Protein AF-0000000082819747 (afdb_homodimer)

pLDDT: mean 81.8, std 16.97, range [38.97, 98.38]

Sequence (298 aa):
MESSAFALILTLALAAPVSPAERKCLLSGSWQSDTGCRMVVSTLSEDGRFSGSYLPGSATGDSEILTLPLEGSQQDAGLVPQPIFSFTVHWRLQDSETAQTTVFLGQCYVGSNGEEILHALWLRREATSSPVEDWKATWVGTSIFTRIKMESSAFALILTLALAAPVSPAERKCLLSGSWQSDTGCRMVVSTLSEDGRFSGSYLPGSATGDSEILTLPLEGSQQDAGLVPQPIFSFTVHWRLQDSETAQTTVFLGQCYVGSNGEEILHALWLRREATSSPVEDWKATWVGTSIFTRIK

Secondary structure (DSSP, 8-state):
----------------------------EEEEETTS-EEEE-PPPTTSEEEEEEE-TTTTSSS----EEEEEEE--TTT-SS-EEEEEEEE--TT-SS-EEEEEEEEEEE-TTS-EEEEEEEEEEE--SSGGGGGGSEEEEEEEEEE--/----------------------------EEEEETTS-EEEE-PPPTTSEEEEEEE-TTTTSSS----EEEEEEE--TTT-SS-EEEEEEEE--TT-SS-EEEEEEEEEEE-TTS-EEEEEEEEEEE--SSGGGGGGSEEEEEEEEEE--

Nearest PDB structures (foldseek):
  1ldq-assembly1_B-2  TM=9.366E-01  e=5.737E-11  Gallus gallus
  2cam-assembly1_B-2  TM=9.047E-01  e=4.912E-11  Gallus gallus
  4bcs-assembly1_A  TM=9.063E-01  e=6.363E-11  Gallus gallus
  1lel-assembly1_B-2  TM=9.414E-01  e=1.124E-10  Gallus gallus
  2avi-assembly1_A  TM=9.059E-01  e=1.184E-10  Gallus gallus

Structure (mmCIF, N/CA/C/O backbone):
data_AF-0000000082819747-model_v1
#
loop_
_entity.id
_entity.type
_entity.pdbx_description
1 polymer Avidin
#
loop_
_atom_site.group_PDB
_atom_site.id
_atom_site.type_symbol
_atom_site.label_atom_id
_atom_site.label_alt_id
_atom_site.label_comp_id
_atom_site.label_asym_id
_atom_site.label_entity_id
_atom_site.label_seq_id
_atom_site.pdbx_PDB_ins_code
_atom_site.Cartn_x
_atom_site.Cartn_y
_atom_site.Cartn_z
_atom_site.occupancy
_atom_site.B_iso_or_equiv
_atom_site.auth_seq_id
_atom_site.auth_comp_id
_atom_site.auth_asym_id
_atom_site.auth_atom_id
_atom_site.pdbx_PDB_model_num
ATOM 1 N N . MET A 1 1 ? -22.141 80.812 22.109 1 39.75 1 MET A N 1
ATOM 2 C CA . MET A 1 1 ? -21.062 80 21.5 1 39.75 1 MET A CA 1
ATOM 3 C C . MET A 1 1 ? -21.062 78.562 22 1 39.75 1 MET A C 1
ATOM 5 O O . MET A 1 1 ? -20.609 78.312 23.125 1 39.75 1 MET A O 1
ATOM 9 N N . GLU A 1 2 ? -22.188 77.75 21.703 1 47.59 2 GLU A N 1
ATOM 10 C CA . GLU A 1 2 ? -22.375 76.312 21.969 1 47.59 2 GLU A CA 1
ATOM 11 C C . GLU A 1 2 ? -21.266 75.5 21.344 1 47.59 2 GLU A C 1
ATOM 13 O O . GLU A 1 2 ? -20.938 75.688 20.172 1 47.59 2 GLU A O 1
ATOM 18 N N . SER A 1 3 ? -20.266 75 22.078 1 52.88 3 SER A N 1
ATOM 19 C CA . SER A 1 3 ? -19.156 74.062 21.844 1 52.88 3 SER A CA 1
ATOM 20 C C . SER A 1 3 ? -19.641 72.75 21.391 1 52.88 3 SER A C 1
ATOM 22 O O . SER A 1 3 ? -20.219 71.938 22.188 1 52.88 3 SER A O 1
ATOM 24 N N . SER A 1 4 ? -20.172 72.562 20.203 1 55.16 4 SER A N 1
ATOM 25 C CA . SER A 1 4 ? -20.5 71.188 19.688 1 55.16 4 SER A CA 1
ATOM 26 C C . SER A 1 4 ? -19.297 70.25 19.734 1 55.16 4 SER A C 1
ATOM 28 O O . SER A 1 4 ? -18.312 70.5 19.031 1 55.16 4 SER A O 1
ATOM 30 N N . ALA A 1 5 ? -19.125 69.625 20.828 1 53.84 5 ALA A N 1
ATOM 31 C CA . ALA A 1 5 ? -18.125 68.562 20.938 1 53.84 5 ALA A CA 1
ATOM 32 C C . ALA A 1 5 ? -18.359 67.5 19.891 1 53.84 5 ALA A C 1
ATOM 34 O O . ALA A 1 5 ? -19.422 66.875 19.828 1 53.84 5 ALA A O 1
ATOM 35 N N . PHE A 1 6 ? -17.688 67.5 18.75 1 56.97 6 PHE A N 1
ATOM 36 C CA . PHE A 1 6 ? -17.594 66.438 17.766 1 56.97 6 PHE A CA 1
ATOM 37 C C . PHE A 1 6 ? -16.969 65.188 18.359 1 56.97 6 PHE A C 1
ATOM 39 O O . PHE A 1 6 ? -15.805 65.188 18.75 1 56.97 6 PHE A O 1
ATOM 46 N N . ALA A 1 7 ? -17.797 64.312 18.969 1 55.81 7 ALA A N 1
ATOM 47 C CA . ALA A 1 7 ? -17.312 63.031 19.438 1 55.81 7 ALA A CA 1
ATOM 48 C C . ALA A 1 7 ? -16.75 62.188 18.281 1 55.81 7 ALA A C 1
ATOM 50 O O . ALA A 1 7 ? -17.469 61.875 17.328 1 55.81 7 ALA A O 1
ATOM 51 N N . LEU A 1 8 ? -15.453 62.219 18.062 1 56.47 8 LEU A N 1
ATOM 52 C CA . LEU A 1 8 ? -14.75 61.312 17.156 1 56.47 8 LEU A CA 1
ATOM 53 C C . LEU A 1 8 ? -14.969 59.844 17.547 1 56.47 8 LEU A C 1
ATOM 55 O O . LEU A 1 8 ? -14.539 59.438 18.625 1 56.47 8 LEU A O 1
ATOM 59 N N . ILE A 1 9 ? -16.016 59.25 17.141 1 57.12 9 ILE A N 1
ATOM 60 C CA . ILE A 1 9 ? -16.203 57.812 17.328 1 57.12 9 ILE A CA 1
ATOM 61 C C . ILE A 1 9 ? -15.086 57.031 16.625 1 57.12 9 ILE A C 1
ATOM 63 O O . ILE A 1 9 ? -14.977 57.094 15.391 1 57.12 9 ILE A O 1
ATOM 67 N N . LEU A 1 10 ? -13.961 56.719 17.312 1 55.12 10 LEU A N 1
ATOM 68 C CA . LEU A 1 10 ? -12.938 55.812 16.797 1 55.12 10 LEU A CA 1
ATOM 69 C C . LEU A 1 10 ? -13.508 54.406 16.594 1 55.12 10 LEU A C 1
ATOM 71 O O . LEU A 1 10 ? -13.859 53.719 17.562 1 55.12 10 LEU A O 1
ATOM 75 N N . THR A 1 11 ? -14.133 54.125 15.484 1 58.16 11 THR A N 1
ATOM 76 C CA . THR A 1 11 ? -14.5 52.75 15.141 1 58.16 11 THR A CA 1
ATOM 77 C C . THR A 1 11 ? -13.266 51.844 15.117 1 58.16 11 THR A C 1
A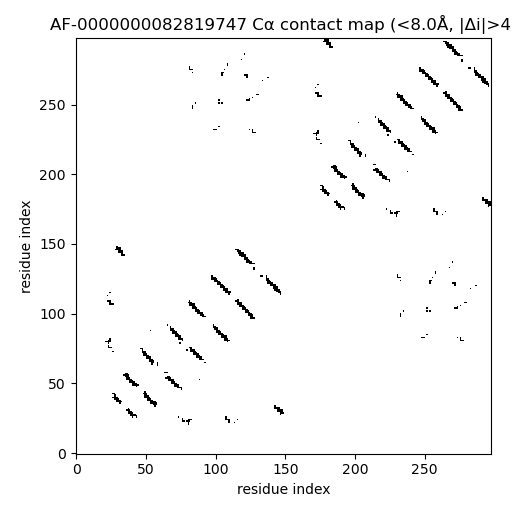TOM 79 O O . THR A 1 11 ? -12.367 52.031 14.297 1 58.16 11 THR A O 1
ATOM 82 N N . LEU A 1 12 ? -12.789 51.312 16.281 1 55.59 12 LEU A N 1
ATOM 83 C CA . LEU A 1 12 ? -11.781 50.281 16.281 1 55.59 12 LEU A CA 1
ATOM 84 C C . LEU A 1 12 ? -12.172 49.125 15.352 1 55.59 12 LEU A C 1
ATOM 86 O O . LEU A 1 12 ? -13.203 48.5 15.547 1 55.59 12 LEU A O 1
ATOM 90 N N . ALA A 1 13 ? -11.695 49.156 14.102 1 57.69 13 ALA A N 1
ATOM 91 C CA . ALA A 1 13 ? -11.789 47.969 13.25 1 57.69 13 ALA A CA 1
ATOM 92 C C . ALA A 1 13 ? -11.234 46.75 13.953 1 57.69 13 ALA A C 1
ATOM 94 O O . ALA A 1 13 ? -10.039 46.656 14.234 1 57.69 13 ALA A O 1
ATOM 95 N N . LEU A 1 14 ? -12.023 46.031 14.781 1 57.72 14 LEU A N 1
ATOM 96 C CA . LEU A 1 14 ? -11.609 44.719 15.281 1 57.72 14 LEU A CA 1
ATOM 97 C C . LEU A 1 14 ? -11.016 43.875 14.156 1 57.72 14 LEU A C 1
ATOM 99 O O . LEU A 1 14 ? -11.719 43.531 13.203 1 57.72 14 LEU A O 1
ATOM 103 N N . ALA A 1 15 ? -9.719 44 13.844 1 54.81 15 ALA A N 1
ATOM 104 C CA . ALA A 1 15 ? -9.039 43.031 12.984 1 54.81 15 ALA A CA 1
ATOM 105 C C . ALA A 1 15 ? -9.398 41.594 13.375 1 54.81 15 ALA A C 1
ATOM 107 O O . ALA A 1 15 ? -9.125 41.188 14.492 1 54.81 15 ALA A O 1
ATOM 108 N N . ALA A 1 16 ? -10.359 41 12.781 1 56.91 16 ALA A N 1
ATOM 109 C CA . ALA A 1 16 ? -10.57 39.562 12.969 1 56.91 16 ALA A CA 1
ATOM 110 C C . ALA A 1 16 ? -9.258 38.812 12.859 1 56.91 16 ALA A C 1
ATOM 112 O O . ALA A 1 16 ? -8.453 39.062 11.969 1 56.91 16 ALA A O 1
ATOM 113 N N . PRO A 1 17 ? -8.727 38.25 13.938 1 53.84 17 PRO A N 1
ATOM 114 C CA . PRO A 1 17 ? -7.539 37.438 13.773 1 53.84 17 PRO A CA 1
ATOM 115 C C . PRO A 1 17 ? -7.605 36.531 12.539 1 53.84 17 PRO A C 1
ATOM 117 O O . PRO A 1 17 ? -8.633 35.906 12.281 1 53.84 17 PRO A O 1
ATOM 120 N N . VAL A 1 18 ? -7.004 36.844 11.422 1 48.44 18 VAL A N 1
ATOM 121 C CA . VAL A 1 18 ? -6.812 35.875 10.352 1 48.44 18 VAL A CA 1
ATOM 122 C C . VAL A 1 18 ? -6.504 34.5 10.953 1 48.44 18 VAL A C 1
ATOM 124 O O . VAL A 1 18 ? -5.602 34.375 11.781 1 48.44 18 VAL A O 1
ATOM 127 N N . SER A 1 19 ? -7.473 33.781 11.203 1 51.06 19 SER A N 1
ATOM 128 C CA . SER A 1 19 ? -7.195 32.406 11.641 1 51.06 19 SER A CA 1
ATOM 129 C C . SER A 1 19 ? -5.949 31.844 10.969 1 51.06 19 SER A C 1
ATOM 131 O O . SER A 1 19 ? -5.754 32.031 9.766 1 51.06 19 SER A O 1
ATOM 133 N N . PRO A 1 20 ? -4.727 31.828 11.617 1 49.66 20 PRO A N 1
ATOM 134 C CA . PRO A 1 20 ? -3.527 31.281 10.984 1 49.66 20 PRO A CA 1
ATOM 135 C C . PRO A 1 20 ? -3.85 30.219 9.93 1 49.66 20 PRO A C 1
ATOM 137 O O . PRO A 1 20 ? -4.68 29.344 10.172 1 49.66 20 PRO A O 1
ATOM 140 N N . ALA A 1 21 ? -4.039 30.531 8.688 1 51.12 21 ALA A N 1
ATOM 141 C CA . ALA A 1 21 ? -4.176 29.547 7.613 1 51.12 21 ALA A CA 1
ATOM 142 C C . ALA A 1 21 ? -3.564 28.219 8.016 1 51.12 21 ALA A C 1
ATOM 144 O O . ALA A 1 21 ? -2.389 28.141 8.383 1 51.12 21 ALA A O 1
ATOM 145 N N . GLU A 1 22 ? -4.344 27.312 8.531 1 62.59 22 GLU A N 1
ATOM 146 C CA . GLU A 1 22 ? -3.891 26 8.984 1 62.59 22 GLU A CA 1
ATOM 147 C C . GLU A 1 22 ? -2.867 25.406 8.016 1 62.59 22 GLU A C 1
ATOM 149 O O . GLU A 1 22 ? -3.094 25.391 6.805 1 62.59 22 GLU A O 1
ATOM 154 N N . ARG A 1 23 ? -1.603 25.422 8.289 1 74.25 23 ARG A N 1
ATOM 155 C CA . ARG A 1 23 ? -0.509 24.891 7.477 1 74.25 23 ARG A CA 1
ATOM 156 C C . ARG A 1 23 ? -0.845 23.516 6.938 1 74.25 23 ARG A C 1
ATOM 158 O O . ARG A 1 23 ? -1.43 22.688 7.645 1 74.25 23 ARG A O 1
ATOM 165 N N . LYS A 1 24 ? -0.834 23.406 5.59 1 84.56 24 LYS A N 1
ATOM 166 C CA . LYS A 1 24 ? -1.09 22.156 4.879 1 84.56 24 LYS A CA 1
ATOM 167 C C . LYS A 1 24 ? 0.174 21.297 4.793 1 84.56 24 LYS A C 1
ATOM 169 O O . LYS A 1 24 ? 1.266 21.828 4.559 1 84.56 24 LYS A O 1
ATOM 174 N N . CYS A 1 25 ? 0.008 20.078 5.105 1 90.88 25 CYS A N 1
ATOM 175 C CA . CYS A 1 25 ? 1.145 19.172 5.004 1 90.88 25 CYS A CA 1
ATOM 176 C C . CYS A 1 25 ? 1.227 18.547 3.615 1 90.88 25 CYS A C 1
ATOM 178 O O . CYS A 1 25 ? 0.433 17.672 3.273 1 90.88 25 CYS A O 1
ATOM 180 N N . LEU A 1 26 ? 2.143 19 2.805 1 90.81 26 LEU A N 1
ATOM 181 C CA . LEU A 1 26 ? 2.391 18.484 1.467 1 90.81 26 LEU A CA 1
ATOM 182 C C . LEU A 1 26 ? 3.582 17.531 1.469 1 90.81 26 LEU A C 1
ATOM 184 O O . LEU A 1 26 ? 4.645 17.859 1.996 1 90.81 26 LEU A O 1
ATOM 188 N N . LEU A 1 27 ? 3.443 16.469 0.789 1 94.38 27 LEU A N 1
ATOM 189 C CA . LEU A 1 27 ? 4.469 15.438 0.82 1 94.38 27 LEU A CA 1
ATOM 190 C C . LEU A 1 27 ? 5.664 15.828 -0.043 1 94.38 27 LEU A C 1
ATOM 192 O O . LEU A 1 27 ? 6.75 15.258 0.098 1 94.38 27 LEU A O 1
ATOM 196 N N . SER A 1 28 ? 5.43 16.703 -0.979 1 93.5 28 SER A N 1
ATOM 197 C CA . SER A 1 28 ? 6.539 17.094 -1.839 1 93.5 28 SER A CA 1
ATOM 198 C C . SER A 1 28 ? 7.73 17.578 -1.017 1 93.5 28 SER A C 1
ATOM 200 O O . SER A 1 28 ? 7.562 18.297 -0.026 1 93.5 28 SER A O 1
ATOM 202 N N . GLY A 1 29 ? 8.922 17.078 -1.42 1 95.19 29 GLY A N 1
ATOM 203 C CA . GLY A 1 29 ? 10.133 17.453 -0.706 1 95.19 29 GLY A CA 1
ATOM 204 C C . GLY A 1 29 ? 10.945 16.266 -0.24 1 95.19 29 GLY A C 1
ATOM 205 O O . GLY A 1 29 ? 10.773 15.148 -0.746 1 95.19 29 GLY A O 1
ATOM 206 N N . SER A 1 30 ? 11.922 16.547 0.676 1 95.25 30 SER A N 1
ATOM 207 C CA . SER A 1 30 ? 12.844 15.523 1.167 1 95.25 30 SER A CA 1
ATOM 208 C C . SER A 1 30 ? 12.508 15.125 2.602 1 95.25 30 SER A C 1
ATOM 210 O O . SER A 1 30 ? 12.219 15.984 3.438 1 95.25 30 SER A O 1
ATOM 212 N N . TRP A 1 31 ? 12.594 13.844 2.842 1 96.88 31 TRP A N 1
ATOM 213 C CA . TRP A 1 31 ? 12.219 13.281 4.137 1 96.88 31 TRP A CA 1
ATOM 214 C C . TRP A 1 31 ? 13.273 12.297 4.625 1 96.88 31 TRP A C 1
ATOM 216 O O . TRP A 1 31 ? 13.922 11.617 3.824 1 96.88 31 TRP A O 1
ATOM 226 N N . GLN A 1 32 ? 13.422 12.172 5.934 1 96.25 32 GLN A N 1
ATOM 227 C CA . GLN A 1 32 ? 14.258 11.172 6.582 1 96.25 32 GLN A CA 1
ATOM 228 C C . GLN A 1 32 ? 13.469 10.383 7.625 1 96.25 32 GLN A C 1
ATOM 230 O O . GLN A 1 32 ? 12.766 10.969 8.445 1 96.25 32 GLN A O 1
ATOM 235 N N . SER A 1 33 ? 13.648 9.109 7.504 1 95.81 33 SER A N 1
ATOM 236 C CA . SER A 1 33 ? 12.938 8.273 8.469 1 95.81 33 SER A CA 1
ATOM 237 C C . SER A 1 33 ? 13.734 8.125 9.758 1 95.81 33 SER A C 1
ATOM 239 O O . SER A 1 33 ? 14.922 8.43 9.805 1 95.81 33 SER A O 1
ATOM 241 N N . ASP A 1 34 ? 13.031 7.621 10.766 1 95.19 34 ASP A N 1
ATOM 242 C CA . ASP A 1 34 ? 13.648 7.367 12.062 1 95.19 34 ASP A CA 1
ATOM 243 C C . ASP A 1 34 ? 14.672 6.242 11.977 1 95.19 34 ASP A C 1
ATOM 245 O O . ASP A 1 34 ? 15.562 6.133 12.828 1 95.19 34 ASP A O 1
ATOM 249 N N . THR A 1 35 ? 14.594 5.391 10.922 1 90.06 35 THR A N 1
ATOM 250 C CA . THR A 1 35 ? 15.539 4.293 10.758 1 90.06 35 THR A CA 1
ATOM 251 C C . THR A 1 35 ? 16.641 4.672 9.773 1 90.06 35 THR A C 1
ATOM 253 O O . THR A 1 35 ? 17.453 3.828 9.383 1 90.06 35 THR A O 1
ATOM 256 N N . GLY A 1 36 ? 16.688 5.855 9.336 1 90 36 GLY A N 1
ATOM 257 C CA . GLY A 1 36 ? 17.797 6.367 8.547 1 90 36 GLY A CA 1
ATOM 258 C C . GLY A 1 36 ? 17.547 6.312 7.051 1 90 36 GLY A C 1
ATOM 259 O O . GLY A 1 36 ? 18.422 6.656 6.254 1 90 36 GLY A O 1
ATOM 260 N N . CYS A 1 37 ? 16.344 5.902 6.641 1 91 37 CYS A N 1
ATOM 261 C CA . CYS A 1 37 ? 15.984 5.93 5.227 1 91 37 CYS A CA 1
ATOM 262 C C . CYS A 1 37 ? 15.664 7.348 4.77 1 91 37 CYS A C 1
ATOM 264 O O . CYS A 1 37 ? 15.273 8.195 5.578 1 91 37 CYS A O 1
ATOM 266 N N . ARG A 1 38 ? 15.852 7.543 3.48 1 93.12 38 ARG A N 1
ATOM 267 C CA . ARG A 1 38 ? 15.531 8.844 2.898 1 93.12 38 ARG A CA 1
ATOM 268 C C . ARG A 1 38 ? 14.594 8.695 1.709 1 93.12 38 ARG A C 1
ATOM 270 O O . ARG A 1 38 ? 14.625 7.684 1.007 1 93.12 38 ARG A O 1
ATOM 277 N N . MET A 1 39 ? 13.773 9.742 1.563 1 94.56 39 MET A N 1
ATOM 278 C CA . MET A 1 39 ? 12.891 9.766 0.403 1 94.56 39 MET A CA 1
ATOM 279 C C . MET A 1 39 ? 12.758 11.18 -0.153 1 94.56 39 MET A C 1
ATOM 281 O O . MET A 1 39 ? 12.734 12.148 0.606 1 94.56 39 MET A O 1
ATOM 285 N N . VAL A 1 40 ? 12.836 11.242 -1.408 1 94.75 40 VAL A N 1
ATOM 286 C CA . VAL A 1 40 ? 12.547 12.484 -2.117 1 94.75 40 VAL A CA 1
ATOM 287 C C . VAL A 1 40 ? 11.281 12.328 -2.957 1 94.75 40 VAL A C 1
ATOM 289 O O . VAL A 1 40 ? 11.203 11.43 -3.801 1 94.75 40 VAL A O 1
ATOM 292 N N . VAL A 1 41 ? 10.328 13.141 -2.672 1 95.25 41 VAL A N 1
ATOM 293 C CA . VAL A 1 41 ? 9.062 13.094 -3.385 1 95.25 41 VAL A CA 1
ATOM 294 C C . VAL A 1 41 ? 8.969 14.281 -4.348 1 95.25 41 VAL A C 1
ATOM 296 O O . VAL A 1 41 ? 9.219 15.422 -3.959 1 95.25 41 VAL A O 1
ATOM 299 N N . SER A 1 42 ? 8.688 13.969 -5.578 1 91.56 42 SER A N 1
ATOM 300 C CA . SER A 1 42 ? 8.484 15 -6.582 1 91.56 42 SER A CA 1
ATOM 301 C C . SER A 1 42 ? 7.18 15.758 -6.34 1 91.56 42 SER A C 1
ATOM 303 O O . SER A 1 42 ? 6.43 15.43 -5.422 1 91.56 42 SER A O 1
ATOM 305 N N . THR A 1 43 ? 6.945 16.688 -7.207 1 81.88 43 THR A N 1
ATOM 306 C CA . THR A 1 43 ? 5.711 17.453 -7.102 1 81.88 43 THR A CA 1
ATOM 307 C C . THR A 1 43 ? 4.496 16.562 -7.32 1 81.88 43 THR A C 1
ATOM 309 O O . THR A 1 43 ? 4.523 15.656 -8.156 1 81.88 43 THR A O 1
ATOM 312 N N . LEU A 1 44 ? 3.547 16.906 -6.492 1 81.06 44 LEU A N 1
ATOM 313 C CA . LEU A 1 44 ? 2.285 16.172 -6.582 1 81.06 44 LEU A CA 1
ATOM 314 C C . LEU A 1 44 ? 1.472 16.641 -7.781 1 81.06 44 LEU A C 1
ATOM 316 O O . LEU A 1 44 ? 1.397 17.844 -8.055 1 81.06 44 LEU A O 1
ATOM 320 N N . SER A 1 45 ? 0.983 15.664 -8.477 1 85.44 45 SER A N 1
ATOM 321 C CA . SER A 1 45 ? 0.061 16 -9.555 1 85.44 45 SER A CA 1
ATOM 322 C C . SER A 1 45 ? -1.272 16.5 -9.008 1 85.44 45 SER A C 1
ATOM 324 O O . SER A 1 45 ? -1.51 16.453 -7.797 1 85.44 45 SER A O 1
ATOM 326 N N . GLU A 1 46 ? -2.148 17 -9.852 1 82.94 46 GLU A N 1
ATOM 327 C CA . GLU A 1 46 ? -3.445 17.547 -9.461 1 82.94 46 GLU A CA 1
ATOM 328 C C . GLU A 1 46 ? -4.316 16.484 -8.805 1 82.94 46 GLU A C 1
ATOM 330 O O . GLU A 1 46 ? -5.125 16.781 -7.922 1 82.94 46 GLU A O 1
ATOM 335 N N . ASP A 1 47 ? -4.094 15.281 -9.141 1 84.25 47 ASP A N 1
ATOM 336 C CA . ASP A 1 47 ? -4.93 14.211 -8.602 1 84.25 47 ASP A CA 1
ATOM 337 C C . ASP A 1 47 ? -4.293 13.594 -7.359 1 84.25 47 ASP A C 1
ATOM 339 O O . ASP A 1 47 ? -4.766 12.57 -6.855 1 84.25 47 ASP A O 1
ATOM 343 N N . GLY A 1 48 ? -3.246 14.219 -6.934 1 88.56 48 GLY A N 1
ATOM 344 C CA . GLY A 1 48 ? -2.629 13.797 -5.688 1 88.56 48 GLY A CA 1
ATOM 345 C C . GLY A 1 48 ? -1.571 12.727 -5.883 1 88.56 48 GLY A C 1
ATOM 346 O O . GLY A 1 48 ? -0.965 12.258 -4.914 1 88.56 48 GLY A O 1
ATOM 347 N N . ARG A 1 49 ? -1.394 12.305 -7.105 1 91.69 49 ARG A N 1
ATOM 348 C CA . ARG A 1 49 ? -0.378 11.289 -7.383 1 91.69 49 ARG A CA 1
ATOM 349 C C . ARG A 1 49 ? 1.02 11.898 -7.363 1 91.69 49 ARG A C 1
ATOM 351 O O . ARG A 1 49 ? 1.191 13.086 -7.668 1 91.69 49 ARG A O 1
ATOM 358 N N . PHE A 1 50 ? 2.002 10.984 -7.02 1 93.69 50 PHE A N 1
ATOM 359 C CA . PHE A 1 50 ? 3.375 11.469 -7 1 93.69 50 PHE A CA 1
ATOM 360 C C . PHE A 1 50 ? 4.355 10.336 -7.273 1 93.69 50 PHE A C 1
ATOM 362 O O . PHE A 1 50 ? 3.994 9.164 -7.195 1 93.69 50 PHE A O 1
ATOM 369 N N . SER A 1 51 ? 5.523 10.695 -7.703 1 94.06 51 SER A N 1
ATOM 370 C CA . SER A 1 51 ? 6.676 9.805 -7.824 1 94.06 51 SER A CA 1
ATOM 371 C C . SER A 1 51 ? 7.871 10.344 -7.047 1 94.06 51 SER A C 1
ATOM 373 O O . SER A 1 51 ? 7.867 11.5 -6.613 1 94.06 51 SER A O 1
ATOM 375 N N . GLY A 1 52 ? 8.805 9.453 -6.84 1 95.06 52 GLY A N 1
ATOM 376 C CA . GLY A 1 52 ? 10.008 9.859 -6.129 1 95.06 52 GLY A CA 1
ATOM 377 C C . GLY A 1 52 ? 11.055 8.766 -6.031 1 95.06 52 GLY A C 1
ATOM 378 O O . GLY A 1 52 ? 11.07 7.844 -6.848 1 95.06 52 GLY A O 1
ATOM 379 N N . SER A 1 53 ? 11.945 9.047 -5.086 1 92.44 53 SER A N 1
ATOM 380 C CA . SER A 1 53 ? 13.031 8.102 -4.848 1 92.44 53 SER A CA 1
ATOM 381 C C . SER A 1 53 ? 13.148 7.766 -3.363 1 92.44 53 SER A C 1
ATOM 383 O O . SER A 1 53 ? 12.969 8.641 -2.508 1 92.44 53 SER A O 1
ATOM 385 N N . TYR A 1 54 ? 13.445 6.543 -3.16 1 92.25 54 TYR A N 1
ATOM 386 C CA . TYR A 1 54 ? 13.617 6.008 -1.815 1 92.25 54 TYR A CA 1
ATOM 387 C C . TYR A 1 54 ? 15.008 5.422 -1.638 1 92.25 54 TYR A C 1
ATOM 389 O O . TYR A 1 54 ? 15.453 4.605 -2.449 1 92.25 54 TYR A O 1
ATOM 397 N N . LEU A 1 55 ? 15.625 5.879 -0.602 1 89.5 55 LEU A N 1
ATOM 398 C CA . LEU A 1 55 ? 16.969 5.387 -0.266 1 89.5 55 LEU A CA 1
ATOM 399 C C . LEU A 1 55 ? 16.953 4.664 1.077 1 89.5 55 LEU A C 1
ATOM 401 O O . LEU A 1 55 ? 16.844 5.301 2.127 1 89.5 55 LEU A O 1
ATOM 405 N N . PRO A 1 56 ? 17.203 3.361 1.056 1 85.25 56 PRO A N 1
ATOM 406 C CA . PRO A 1 56 ? 17.234 2.635 2.328 1 85.25 56 PRO A CA 1
ATOM 407 C C . PRO A 1 56 ? 18.406 3.057 3.217 1 85.25 56 PRO A C 1
ATOM 409 O O . PRO A 1 56 ? 19.453 3.467 2.711 1 85.25 56 PRO A O 1
ATOM 412 N N . GLY A 1 57 ? 18.219 3.266 4.582 1 76.44 57 GLY A N 1
ATOM 413 C CA . GLY A 1 57 ? 19.203 3.715 5.551 1 76.44 57 GLY A CA 1
ATOM 414 C C . GLY A 1 57 ? 20.516 2.947 5.473 1 76.44 57 GLY A C 1
ATOM 415 O O . GLY A 1 57 ? 21.594 3.508 5.723 1 76.44 57 GLY A O 1
ATOM 416 N N . SER A 1 58 ? 20.469 1.654 5.828 1 58.91 58 SER A N 1
ATOM 417 C CA . SER A 1 58 ? 21.75 0.972 5.922 1 58.91 58 SER A CA 1
ATOM 418 C C . SER A 1 58 ? 22.594 1.207 4.672 1 58.91 58 SER A C 1
ATOM 420 O O . SER A 1 58 ? 23.672 0.626 4.523 1 58.91 58 SER A O 1
ATOM 422 N N . ALA A 1 59 ? 22.156 1.99 3.826 1 51.53 59 ALA A N 1
ATOM 423 C CA . ALA A 1 59 ? 23.047 2.236 2.693 1 51.53 59 ALA A CA 1
ATOM 424 C C . ALA A 1 59 ? 24.312 2.955 3.141 1 51.53 59 ALA A C 1
ATOM 426 O O . ALA A 1 59 ? 24.656 4.02 2.613 1 51.53 59 ALA A O 1
ATOM 427 N N . THR A 1 60 ? 24.5 3.021 4.316 1 45.66 60 THR A N 1
ATOM 428 C CA . THR A 1 60 ? 25.75 3.631 4.766 1 45.66 60 THR A CA 1
ATOM 429 C C . THR A 1 60 ? 26.922 3.078 3.975 1 45.66 60 THR A C 1
ATOM 431 O O . THR A 1 60 ? 27.984 3.717 3.895 1 45.66 60 THR A O 1
ATOM 434 N N . GLY A 1 61 ? 27.062 1.705 3.859 1 44.09 61 GLY A N 1
ATOM 435 C CA . GLY A 1 61 ? 28.359 1.342 3.309 1 44.09 61 GLY A CA 1
ATOM 436 C C . GLY A 1 61 ? 28.5 1.68 1.837 1 44.09 61 GLY A C 1
ATOM 437 O O . GLY A 1 61 ? 27.578 2.236 1.233 1 44.09 61 GLY A O 1
ATOM 438 N N . ASP A 1 62 ? 29.797 1.447 1.288 1 44.78 62 ASP A N 1
ATOM 439 C CA . ASP A 1 62 ? 30.375 1.586 -0.05 1 44.78 62 ASP A CA 1
ATOM 440 C C . ASP A 1 62 ? 29.375 1.148 -1.118 1 44.78 62 ASP A C 1
ATOM 442 O O . ASP A 1 62 ? 29.719 1.009 -2.289 1 44.78 62 ASP A O 1
ATOM 446 N N . SER A 1 63 ? 28.375 0.468 -0.685 1 46.5 63 SER A N 1
ATOM 447 C CA . SER A 1 63 ? 27.609 -0.175 -1.744 1 46.5 63 SER A CA 1
ATOM 448 C C . SER A 1 63 ? 26.75 0.836 -2.494 1 46.5 63 SER A C 1
ATOM 450 O O . SER A 1 63 ? 26.375 1.871 -1.939 1 46.5 63 SER A O 1
ATOM 452 N N . GLU A 1 64 ? 26.719 0.778 -3.725 1 51 64 GLU A N 1
ATOM 453 C CA . GLU A 1 64 ? 25.938 1.526 -4.703 1 51 64 GLU A CA 1
ATOM 454 C C . GLU A 1 64 ? 24.594 1.979 -4.117 1 51 64 GLU A C 1
ATOM 456 O O . GLU A 1 64 ? 23.828 1.162 -3.596 1 51 64 GLU A O 1
ATOM 461 N N . ILE A 1 65 ? 24.609 3.217 -3.619 1 54.56 65 ILE A N 1
ATOM 462 C CA . ILE A 1 65 ? 23.422 3.926 -3.146 1 54.56 65 ILE A CA 1
ATOM 463 C C . ILE A 1 65 ? 22.188 3.422 -3.893 1 54.56 65 ILE A C 1
ATOM 465 O O . ILE A 1 65 ? 22.047 3.637 -5.102 1 54.56 65 ILE A O 1
ATOM 469 N N . LEU A 1 66 ? 21.578 2.279 -3.48 1 67.88 66 LEU A N 1
ATOM 470 C CA . LEU A 1 66 ? 20.391 1.715 -4.109 1 67.88 66 LEU A CA 1
ATOM 471 C C . LEU A 1 66 ? 19.188 2.646 -3.945 1 67.88 66 LEU A C 1
ATOM 473 O O . LEU A 1 66 ? 18.812 2.98 -2.822 1 67.88 66 LEU A O 1
ATOM 477 N N . THR A 1 67 ? 19.016 3.576 -4.988 1 81.69 67 THR A N 1
ATOM 478 C CA . THR A 1 67 ? 17.812 4.398 -5.07 1 81.69 67 THR A CA 1
ATOM 479 C C . THR A 1 67 ? 16.688 3.633 -5.75 1 81.69 67 THR A C 1
ATOM 481 O O . THR A 1 67 ? 16.875 3.061 -6.824 1 81.69 67 THR A O 1
ATOM 484 N N . LEU A 1 68 ? 15.633 3.553 -5.008 1 88.75 68 LEU A N 1
ATOM 485 C CA . LEU A 1 68 ? 14.477 2.814 -5.492 1 88.75 68 LEU A CA 1
ATOM 486 C C . LEU A 1 68 ? 13.336 3.762 -5.844 1 88.75 68 LEU A C 1
ATOM 488 O O . LEU A 1 68 ? 13.086 4.738 -5.129 1 88.75 68 LEU A O 1
ATOM 492 N N . PRO A 1 69 ? 12.758 3.492 -6.961 1 89.94 69 PRO A N 1
ATOM 493 C CA . PRO A 1 69 ? 11.609 4.336 -7.309 1 89.94 69 PRO A CA 1
ATOM 494 C C . PRO A 1 69 ? 10.43 4.145 -6.359 1 89.94 69 PRO A C 1
ATOM 496 O O . PRO A 1 69 ? 10.18 3.027 -5.902 1 89.94 69 PRO A O 1
ATOM 499 N N . LEU A 1 70 ? 9.781 5.234 -6.047 1 93.69 70 LEU A N 1
ATOM 500 C CA . LEU A 1 70 ? 8.547 5.172 -5.273 1 93.69 70 LEU A CA 1
ATOM 501 C C . LEU A 1 70 ? 7.414 5.879 -6.004 1 93.69 70 LEU A C 1
ATOM 503 O O . LEU A 1 70 ? 7.652 6.812 -6.773 1 93.69 70 LEU A O 1
ATOM 507 N N . GLU A 1 71 ? 6.23 5.305 -5.883 1 93.56 71 GLU A N 1
ATOM 508 C CA . GLU A 1 71 ? 5 5.879 -6.43 1 93.56 71 GLU A CA 1
ATOM 509 C C . GLU A 1 71 ? 3.867 5.816 -5.41 1 93.56 71 GLU A C 1
ATOM 511 O O . GLU A 1 71 ? 3.719 4.824 -4.695 1 93.56 71 GLU A O 1
ATOM 516 N N . GLY A 1 72 ? 3.107 6.945 -5.414 1 94.75 72 GLY A N 1
ATOM 517 C CA . GLY A 1 72 ? 2.021 6.949 -4.449 1 94.75 72 GLY A CA 1
ATOM 518 C C . GLY A 1 72 ? 1.03 8.078 -4.672 1 94.75 72 GLY A C 1
ATOM 519 O O . GLY A 1 72 ? 0.94 8.625 -5.77 1 94.75 72 GLY A O 1
ATOM 520 N N . SER A 1 73 ? 0.196 8.203 -3.658 1 93.56 73 SER A N 1
ATOM 521 C CA . SER A 1 73 ? -0.809 9.266 -3.699 1 93.56 73 SER A CA 1
ATOM 522 C C . SER A 1 73 ? -1.065 9.836 -2.311 1 93.56 73 SER A C 1
ATOM 524 O O . SER A 1 73 ? -0.801 9.172 -1.302 1 93.56 73 SER A O 1
ATOM 526 N N . GLN A 1 74 ? -1.436 11.062 -2.328 1 93.5 74 GLN A N 1
ATOM 527 C CA . GLN A 1 74 ? -1.866 11.773 -1.127 1 93.5 74 GLN A CA 1
ATOM 528 C C . GLN A 1 74 ? -3.229 12.43 -1.335 1 93.5 74 GLN A C 1
ATOM 530 O O . GLN A 1 74 ? -3.516 12.938 -2.418 1 93.5 74 GLN A O 1
ATOM 535 N N . GLN A 1 75 ? -4.02 12.438 -0.301 1 88.38 75 GLN A N 1
ATOM 536 C CA . GLN A 1 75 ? -5.254 13.219 -0.363 1 88.38 75 GLN A CA 1
ATOM 537 C C . GLN A 1 75 ? -4.961 14.688 -0.657 1 88.38 75 GLN A C 1
ATOM 539 O O . GLN A 1 75 ? -3.836 15.148 -0.46 1 88.38 75 GLN A O 1
ATOM 544 N N . ASP A 1 76 ? -5.996 15.312 -1.158 1 81.12 76 ASP A N 1
ATOM 545 C CA . ASP A 1 76 ? -5.844 16.734 -1.438 1 81.12 76 ASP A CA 1
ATOM 546 C C . ASP A 1 76 ? -5.602 17.531 -0.155 1 81.12 76 ASP A C 1
ATOM 548 O O . ASP A 1 76 ? -6.523 17.734 0.637 1 81.12 76 ASP A O 1
ATOM 552 N N . ALA A 1 77 ? -4.426 17.969 -0.075 1 77.56 77 ALA A N 1
ATOM 553 C CA . ALA A 1 77 ? -4.039 18.688 1.128 1 77.56 77 ALA A CA 1
ATOM 554 C C . ALA A 1 77 ? -4.781 20.031 1.223 1 77.56 77 ALA A C 1
ATOM 556 O O . ALA A 1 77 ? -4.852 20.625 2.295 1 77.56 77 ALA A O 1
ATOM 557 N N . GLY A 1 78 ? -5.234 20.484 0.104 1 77.38 78 GLY A N 1
ATOM 558 C CA . GLY A 1 78 ? -6.043 21.688 0.114 1 77.38 78 GLY A CA 1
ATOM 559 C C . GLY A 1 78 ? -7.383 21.5 0.803 1 77.38 78 GLY A C 1
ATOM 560 O O . GLY A 1 78 ? -7.941 22.453 1.346 1 77.38 78 GLY A O 1
ATOM 561 N N . LEU A 1 79 ? -7.84 20.344 0.803 1 76.19 79 LEU A N 1
ATOM 562 C CA . LEU A 1 79 ? -9.141 20.031 1.376 1 76.19 79 LEU A CA 1
ATOM 563 C C . LEU A 1 79 ? -9 19.438 2.777 1 76.19 79 LEU A C 1
ATOM 565 O O . LEU A 1 79 ? -9.891 19.609 3.617 1 76.19 79 LEU A O 1
ATOM 569 N N . VAL A 1 80 ? -7.871 18.812 2.939 1 79.81 80 VAL A N 1
ATOM 570 C CA . VAL A 1 80 ? -7.605 18.172 4.223 1 79.81 80 VAL A CA 1
ATOM 571 C C . VAL A 1 80 ? -6.211 18.547 4.711 1 79.81 80 VAL A C 1
ATOM 573 O O . VAL A 1 80 ? -5.207 18.156 4.113 1 79.81 80 VAL A O 1
ATOM 576 N N . PRO A 1 81 ? -6.141 19.281 5.832 1 83 81 PRO A N 1
ATOM 577 C CA . PRO A 1 81 ? -4.848 19.797 6.293 1 83 81 PRO A CA 1
ATOM 578 C C . PRO A 1 81 ? -3.891 18.672 6.703 1 83 81 PRO A C 1
ATOM 580 O O . PRO A 1 81 ? -2.67 18.859 6.664 1 83 81 PRO A O 1
ATOM 583 N N . GLN A 1 82 ? -4.398 17.547 7.152 1 90.06 82 GLN A N 1
ATOM 584 C CA . GLN A 1 82 ? -3.578 16.406 7.551 1 90.06 82 GLN A CA 1
ATOM 585 C C . GLN A 1 82 ? -3.941 15.156 6.742 1 90.06 82 GLN A C 1
ATOM 587 O O . GLN A 1 82 ? -4.598 14.25 7.254 1 90.06 82 GLN A O 1
ATOM 592 N N . PRO A 1 83 ? -3.449 15.141 5.516 1 92.12 83 PRO A N 1
ATOM 593 C CA . PRO A 1 83 ? -3.922 14.148 4.547 1 92.12 83 PRO A CA 1
ATOM 594 C C . PRO A 1 83 ? -3.312 12.766 4.773 1 92.12 83 PRO A C 1
ATOM 596 O O . PRO A 1 83 ? -2.154 12.656 5.188 1 92.12 83 PRO A O 1
ATOM 599 N N . ILE A 1 84 ? -4.117 11.742 4.395 1 94.5 84 ILE A N 1
ATOM 600 C CA . ILE A 1 84 ? -3.625 10.375 4.277 1 94.5 84 ILE A CA 1
ATOM 601 C C . ILE A 1 84 ? -2.795 10.227 3.006 1 94.5 84 ILE A C 1
ATOM 603 O O . ILE A 1 84 ? -3.088 10.867 1.99 1 94.5 84 ILE A O 1
ATOM 607 N N . PHE A 1 85 ? -1.781 9.438 3.127 1 95.31 85 PHE A N 1
ATOM 608 C CA . PHE A 1 85 ? -0.963 9.133 1.959 1 95.31 85 PHE A CA 1
ATOM 609 C C . PHE A 1 85 ? -0.643 7.645 1.894 1 95.31 85 PHE A C 1
ATOM 611 O O . PHE A 1 85 ? -0.738 6.941 2.9 1 95.31 85 PHE A O 1
ATOM 618 N N . SER A 1 86 ? -0.349 7.18 0.773 1 97.12 86 SER A N 1
ATOM 619 C CA . SER A 1 86 ? 0.198 5.844 0.551 1 97.12 86 SER A CA 1
ATOM 620 C C . SER A 1 86 ? 1.208 5.844 -0.591 1 97.12 86 SER A C 1
ATOM 622 O O . SER A 1 86 ? 1.086 6.629 -1.535 1 97.12 86 SER A O 1
ATOM 624 N N . PHE A 1 87 ? 2.215 4.961 -0.435 1 96.56 87 PHE A N 1
ATOM 625 C CA . PHE A 1 87 ? 3.123 4.801 -1.563 1 96.56 87 PHE A CA 1
ATOM 626 C C . PHE A 1 87 ? 3.756 3.416 -1.558 1 96.56 87 PHE A C 1
ATOM 628 O O . PHE A 1 87 ? 3.736 2.723 -0.539 1 96.56 87 PHE A O 1
ATOM 635 N N . THR A 1 88 ? 4.199 3.053 -2.707 1 95.69 88 THR A N 1
ATOM 636 C CA . THR A 1 88 ? 4.84 1.762 -2.928 1 95.69 88 THR A CA 1
ATOM 637 C C . THR A 1 88 ? 6.285 1.945 -3.375 1 95.69 88 THR A C 1
ATOM 639 O O . THR A 1 88 ? 6.578 2.807 -4.207 1 95.69 88 THR A O 1
ATOM 642 N N . VAL A 1 89 ? 7.141 1.139 -2.809 1 92.81 89 VAL A N 1
ATOM 643 C CA . VAL A 1 89 ? 8.539 1.071 -3.209 1 92.81 89 VAL A CA 1
ATOM 644 C C . VAL A 1 89 ? 8.852 -0.308 -3.789 1 92.81 89 VAL A C 1
ATOM 646 O O . VAL A 1 89 ? 8.578 -1.329 -3.152 1 92.81 89 VAL A O 1
ATOM 649 N N . HIS A 1 90 ? 9.336 -0.326 -4.918 1 85.06 90 HIS A N 1
ATOM 650 C CA . HIS A 1 90 ? 9.742 -1.574 -5.551 1 85.06 90 HIS A CA 1
ATOM 651 C C . HIS A 1 90 ? 11.25 -1.797 -5.41 1 85.06 90 HIS A C 1
ATOM 653 O O . HIS A 1 90 ? 12.047 -0.955 -5.828 1 85.06 90 HIS A O 1
ATOM 659 N N . TRP A 1 91 ? 11.508 -2.949 -4.785 1 75.69 91 TRP A N 1
ATOM 660 C CA . TRP A 1 91 ? 12.906 -3.258 -4.523 1 75.69 91 TRP A CA 1
ATOM 661 C C . TRP A 1 91 ? 13.5 -4.102 -5.645 1 75.69 91 TRP A C 1
ATOM 663 O O . TRP A 1 91 ? 12.922 -5.117 -6.035 1 75.69 91 TRP A O 1
ATOM 673 N N . ARG A 1 92 ? 14.25 -3.49 -6.477 1 64.81 92 ARG A N 1
ATOM 674 C CA . ARG A 1 92 ? 15.023 -4.234 -7.469 1 64.81 92 ARG A CA 1
ATOM 675 C C . ARG A 1 92 ? 16.469 -4.438 -7.004 1 64.81 92 ARG A C 1
ATOM 677 O O . ARG A 1 92 ? 17.344 -3.654 -7.344 1 64.81 92 ARG A O 1
ATOM 684 N N . LEU A 1 93 ? 16.562 -5.199 -6.016 1 55.84 93 LEU A N 1
ATOM 685 C CA . LEU A 1 93 ? 17.953 -5.371 -5.578 1 55.84 93 LEU A CA 1
ATOM 686 C C . LEU A 1 93 ? 18.734 -6.238 -6.562 1 55.84 93 LEU A C 1
ATOM 688 O O . LEU A 1 93 ? 18.25 -7.305 -6.965 1 55.84 93 LEU A O 1
ATOM 692 N N . GLN A 1 94 ? 19.5 -5.613 -7.355 1 51.97 94 GLN A N 1
ATOM 693 C CA . GLN A 1 94 ? 20.312 -6.281 -8.367 1 51.97 94 GLN A CA 1
ATOM 694 C C . GLN A 1 94 ? 20.734 -7.676 -7.902 1 51.97 94 GLN A C 1
ATOM 696 O O . GLN A 1 94 ? 20.703 -8.625 -8.688 1 51.97 94 GLN A O 1
ATOM 701 N N . ASP A 1 95 ? 21.156 -7.695 -6.672 1 52.69 95 ASP A N 1
ATOM 702 C CA . ASP A 1 95 ? 21.734 -8.953 -6.23 1 52.69 95 ASP A CA 1
ATOM 703 C C . ASP A 1 95 ? 20.672 -9.875 -5.637 1 52.69 95 ASP A C 1
ATOM 705 O O . ASP A 1 95 ? 20.969 -10.984 -5.195 1 52.69 95 ASP A O 1
ATOM 709 N N . SER A 1 96 ? 19.5 -9.312 -5.648 1 57.41 96 SER A N 1
ATOM 710 C CA . SER A 1 96 ? 18.516 -10.188 -5.023 1 57.41 96 SER A CA 1
ATOM 711 C C . SER A 1 96 ? 17.672 -10.898 -6.07 1 57.41 96 SER A C 1
ATOM 713 O O . SER A 1 96 ? 17.203 -10.273 -7.027 1 57.41 96 SER A O 1
ATOM 715 N N . GLU A 1 97 ? 17.734 -12.18 -6.078 1 62.72 97 GLU A N 1
ATOM 716 C CA . GLU A 1 97 ? 16.938 -13.039 -6.934 1 62.72 97 GLU A CA 1
ATOM 717 C C . GLU A 1 97 ? 15.445 -12.93 -6.586 1 62.72 97 GLU A C 1
ATOM 719 O O . GLU A 1 97 ? 14.594 -13.352 -7.363 1 62.72 97 GLU A O 1
ATOM 724 N N . THR A 1 98 ? 15.258 -12.273 -5.371 1 75.62 98 THR A N 1
ATOM 725 C CA . THR A 1 98 ? 13.867 -12.312 -4.922 1 75.62 98 THR A CA 1
ATOM 726 C C . THR A 1 98 ? 13.227 -10.93 -5.004 1 75.62 98 THR A C 1
ATOM 728 O O . THR A 1 98 ? 13.812 -9.945 -4.562 1 75.62 98 THR A O 1
ATOM 731 N N . ALA A 1 99 ? 12.164 -10.844 -5.648 1 81.62 99 ALA A N 1
ATOM 732 C CA . ALA A 1 99 ? 11.398 -9.609 -5.754 1 81.62 99 ALA A CA 1
ATOM 733 C C . ALA A 1 99 ? 10.875 -9.164 -4.391 1 81.62 99 ALA A C 1
ATOM 735 O O . ALA A 1 99 ? 10.492 -10 -3.566 1 81.62 99 ALA A O 1
ATOM 736 N N . GLN A 1 100 ? 11.086 -7.836 -4.105 1 88.81 100 GLN A N 1
ATOM 737 C CA . GLN A 1 100 ? 10.57 -7.27 -2.863 1 88.81 100 GLN A CA 1
ATOM 738 C C . GLN A 1 100 ? 9.766 -6 -3.129 1 88.81 100 GLN A C 1
ATOM 740 O O . GLN A 1 100 ? 10.117 -5.203 -4 1 88.81 100 GLN A O 1
ATOM 745 N N . THR A 1 101 ? 8.734 -5.93 -2.434 1 92.88 101 THR A N 1
ATOM 746 C CA . THR A 1 101 ? 7.895 -4.742 -2.514 1 92.88 101 THR A CA 1
ATOM 747 C C . THR A 1 101 ? 7.512 -4.254 -1.12 1 92.88 101 THR A C 1
ATOM 749 O O . THR A 1 101 ? 7.227 -5.062 -0.232 1 92.88 101 THR A O 1
ATOM 752 N N . THR A 1 102 ? 7.562 -2.934 -0.898 1 95.25 102 THR A N 1
ATOM 753 C CA . THR A 1 102 ? 7.09 -2.324 0.34 1 95.25 102 THR A CA 1
ATOM 754 C C . THR A 1 102 ? 5.969 -1.325 0.058 1 95.25 102 THR A C 1
ATOM 756 O O . THR A 1 102 ? 6.066 -0.525 -0.875 1 95.25 102 THR A O 1
ATOM 759 N N . VAL A 1 103 ? 4.926 -1.429 0.783 1 97.81 103 VAL A N 1
ATOM 760 C CA . VAL A 1 103 ? 3.867 -0.426 0.713 1 97.81 103 VAL A CA 1
ATOM 761 C C . VAL A 1 103 ? 3.797 0.345 2.029 1 97.81 103 VAL A C 1
ATOM 763 O O . VAL A 1 103 ? 3.951 -0.238 3.105 1 97.81 103 VAL A O 1
ATOM 766 N N . PHE A 1 104 ? 3.639 1.657 1.941 1 97.81 104 PHE A N 1
ATOM 767 C CA . PHE A 1 104 ? 3.494 2.549 3.086 1 97.81 104 PHE A CA 1
ATOM 768 C C . PHE A 1 104 ? 2.104 3.168 3.119 1 97.81 104 PHE A C 1
ATOM 770 O O . PHE A 1 104 ? 1.565 3.555 2.078 1 97.81 104 PHE A O 1
ATOM 777 N N . LEU A 1 105 ? 1.527 3.219 4.242 1 98.38 105 LEU A N 1
ATOM 778 C CA . LEU A 1 105 ? 0.273 3.918 4.496 1 98.38 105 LEU A CA 1
ATOM 779 C C . LEU A 1 105 ? 0.373 4.77 5.758 1 98.38 105 LEU A C 1
ATOM 781 O O . LEU A 1 105 ? 0.788 4.281 6.812 1 98.38 105 LEU A O 1
ATOM 785 N N . GLY A 1 106 ? -0.003 6.047 5.613 1 97.38 106 GLY A N 1
ATOM 786 C CA . GLY A 1 106 ? 0.141 6.914 6.773 1 97.38 106 GLY A CA 1
ATOM 787 C C . GLY A 1 106 ? -0.588 8.234 6.625 1 97.38 106 GLY A C 1
ATOM 788 O O . GLY A 1 106 ? -1.493 8.359 5.797 1 97.38 106 GLY A O 1
ATOM 789 N N . GLN A 1 107 ? -0.203 9.086 7.492 1 96.44 107 GLN A N 1
ATOM 790 C CA . GLN A 1 107 ? -0.789 10.422 7.535 1 96.44 107 GLN A CA 1
ATOM 791 C C . GLN A 1 107 ? 0.271 11.477 7.832 1 96.44 107 GLN A C 1
ATOM 793 O O . GLN A 1 107 ? 1.172 11.25 8.641 1 96.44 107 GLN A O 1
ATOM 798 N N . CYS A 1 108 ? 0.089 12.602 7.141 1 95.75 108 CYS A N 1
ATOM 799 C CA . CYS A 1 108 ? 0.979 13.742 7.328 1 95.75 108 CYS A CA 1
ATOM 800 C C . CYS A 1 108 ? 0.401 14.727 8.344 1 95.75 108 CYS A C 1
ATOM 802 O O . CYS A 1 108 ? -0.718 15.211 8.172 1 95.75 108 CYS A O 1
ATOM 804 N N . TYR A 1 109 ? 1.181 15.016 9.414 1 95.06 109 TYR A N 1
ATOM 805 C CA . TYR A 1 109 ? 0.74 15.938 10.461 1 95.06 109 TYR A CA 1
ATOM 806 C C . TYR A 1 109 ? 1.597 17.188 10.477 1 95.06 109 TYR A C 1
ATOM 808 O O . TYR A 1 109 ? 2.775 17.156 10.117 1 95.06 109 TYR A O 1
ATOM 816 N N . VAL A 1 110 ? 0.925 18.234 10.93 1 92.31 110 VAL A N 1
ATOM 817 C CA . VAL A 1 110 ? 1.631 19.5 11.18 1 92.31 110 VAL A CA 1
ATOM 818 C C . VAL A 1 110 ? 1.624 19.797 12.672 1 92.31 110 VAL A C 1
ATOM 820 O O . VAL A 1 110 ? 0.559 19.938 13.281 1 92.31 110 VAL A O 1
ATOM 823 N N . GLY A 1 111 ? 2.809 19.859 13.195 1 86.88 111 GLY A N 1
ATOM 824 C CA . GLY A 1 111 ? 2.922 20.172 14.617 1 86.88 111 GLY A CA 1
ATOM 825 C C . GLY A 1 111 ? 2.625 21.625 14.938 1 86.88 111 GLY A C 1
ATOM 826 O O . GLY A 1 111 ? 2.436 22.438 14.031 1 86.88 111 GLY A O 1
ATOM 827 N N . SER A 1 112 ? 2.656 21.875 16.234 1 84.56 112 SER A N 1
ATOM 828 C CA . SER A 1 112 ? 2.348 23.203 16.719 1 84.56 112 SER A CA 1
ATOM 829 C C . SER A 1 112 ? 3.395 24.219 16.266 1 84.56 112 SER A C 1
ATOM 831 O O . SER A 1 112 ? 3.082 25.391 16.062 1 84.56 112 SER A O 1
ATOM 833 N N . ASN A 1 113 ? 4.629 23.781 16.094 1 86.94 113 ASN A N 1
ATOM 834 C CA . ASN A 1 113 ? 5.703 24.672 15.656 1 86.94 113 ASN A CA 1
ATOM 835 C C . ASN A 1 113 ? 5.848 24.688 14.133 1 86.94 113 ASN A C 1
ATOM 837 O O . ASN A 1 113 ? 6.848 25.172 13.602 1 86.94 113 ASN A O 1
ATOM 841 N N . GLY A 1 114 ? 4.91 24.016 13.43 1 87.44 114 GLY A N 1
ATOM 842 C CA . GLY A 1 114 ? 4.93 24 11.977 1 87.44 114 GLY A CA 1
ATOM 843 C C . GLY A 1 114 ? 5.738 22.859 11.398 1 87.44 114 GLY A C 1
ATOM 844 O O . GLY A 1 114 ? 5.922 22.766 10.18 1 87.44 114 GLY A O 1
ATOM 845 N N . GLU A 1 115 ? 6.293 22.016 12.312 1 91.25 115 GLU A N 1
ATOM 846 C CA . GLU A 1 115 ? 7.047 20.875 11.812 1 91.25 115 GLU A CA 1
ATOM 847 C C . GLU A 1 115 ? 6.125 19.828 11.18 1 91.25 115 GLU A C 1
ATOM 849 O O . GLU A 1 115 ? 5.031 19.578 11.688 1 91.25 115 GLU A O 1
ATOM 854 N N . GLU A 1 116 ? 6.543 19.375 10.117 1 94.12 116 GLU A N 1
ATOM 855 C CA . GLU A 1 116 ? 5.777 18.344 9.414 1 94.12 116 GLU A CA 1
ATOM 856 C C . GLU A 1 116 ? 6.328 16.953 9.711 1 94.12 116 GLU A C 1
ATOM 858 O O . GLU A 1 116 ? 7.535 16.734 9.648 1 94.12 116 GLU A O 1
ATOM 863 N N . ILE A 1 117 ? 5.449 16.031 10.039 1 95.81 117 ILE A N 1
ATOM 864 C CA . ILE A 1 117 ? 5.824 14.672 10.406 1 95.81 117 ILE A CA 1
ATOM 865 C C . ILE A 1 117 ? 4.926 13.68 9.68 1 95.81 117 ILE A C 1
ATOM 867 O O . ILE A 1 117 ? 3.707 13.852 9.625 1 95.81 117 ILE A O 1
ATOM 871 N N . LEU A 1 118 ? 5.547 12.68 9.117 1 96.88 118 LEU A N 1
ATOM 872 C CA . LEU A 1 118 ? 4.805 11.578 8.508 1 96.88 118 LEU A CA 1
ATOM 873 C C . LEU A 1 118 ? 4.789 10.359 9.422 1 96.88 118 LEU A C 1
ATOM 875 O O . LEU A 1 118 ? 5.844 9.789 9.711 1 96.88 118 LEU A O 1
ATOM 879 N N . HIS A 1 119 ? 3.66 9.969 9.875 1 97.31 119 HIS A N 1
ATOM 880 C CA . HIS A 1 119 ? 3.477 8.695 10.555 1 97.31 119 HIS A CA 1
ATOM 881 C C . HIS A 1 119 ? 3.014 7.613 9.578 1 97.31 119 HIS A C 1
ATOM 883 O O . HIS A 1 119 ? 1.95 7.738 8.969 1 97.31 119 HIS A O 1
ATOM 889 N N . ALA A 1 120 ? 3.779 6.586 9.477 1 97.25 120 ALA A N 1
ATOM 890 C CA . ALA A 1 120 ? 3.424 5.562 8.5 1 97.25 120 ALA A CA 1
ATOM 891 C C . ALA A 1 120 ? 3.594 4.16 9.086 1 97.25 120 ALA A C 1
ATOM 893 O O . ALA A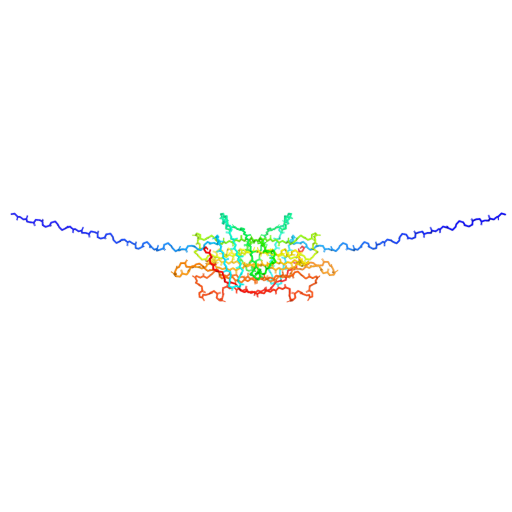 1 120 ? 4.473 3.932 9.914 1 97.25 120 ALA A O 1
ATOM 894 N N . LEU A 1 121 ? 2.742 3.258 8.734 1 97.94 121 LEU A N 1
ATOM 895 C CA . LEU A 1 121 ? 2.938 1.812 8.805 1 97.94 121 LEU A CA 1
ATOM 896 C C . LEU A 1 121 ? 3.277 1.244 7.43 1 97.94 121 LEU A C 1
ATOM 898 O O . LEU A 1 121 ? 2.885 1.807 6.406 1 97.94 121 LEU A O 1
ATOM 902 N N . TRP A 1 122 ? 4.043 0.157 7.473 1 97.31 122 TRP A N 1
ATOM 903 C CA . TRP A 1 122 ? 4.406 -0.409 6.176 1 97.31 122 TRP A CA 1
ATOM 904 C C . TRP A 1 122 ? 4.328 -1.932 6.207 1 97.31 122 TRP A C 1
ATOM 906 O O . TRP A 1 122 ? 4.441 -2.545 7.27 1 97.31 122 TRP A O 1
ATOM 916 N N . LEU A 1 123 ? 4.023 -2.502 5.07 1 97.81 123 LEU A N 1
ATOM 917 C CA . LEU A 1 123 ? 4.164 -3.922 4.766 1 97.81 123 LEU A CA 1
ATOM 918 C C . LEU A 1 123 ? 5.301 -4.16 3.777 1 97.81 123 LEU A C 1
ATOM 920 O O . LEU A 1 123 ? 5.379 -3.492 2.742 1 97.81 123 LEU A O 1
ATOM 924 N N . ARG A 1 124 ? 6.137 -5.043 4.09 1 95 124 ARG A N 1
ATOM 925 C CA . ARG A 1 124 ? 7.195 -5.457 3.174 1 95 124 ARG A CA 1
ATOM 926 C C . ARG A 1 124 ? 7.094 -6.949 2.861 1 95 124 ARG A C 1
ATOM 928 O O . ARG A 1 124 ? 7.055 -7.777 3.773 1 95 124 ARG A O 1
ATOM 935 N N . ARG A 1 125 ? 7.059 -7.242 1.591 1 94.81 125 ARG A N 1
ATOM 936 C CA . ARG A 1 125 ? 6.957 -8.648 1.199 1 94.81 125 ARG A CA 1
ATOM 937 C C . ARG A 1 125 ? 8.141 -9.062 0.34 1 94.81 125 ARG A C 1
ATOM 939 O O . ARG A 1 125 ? 8.57 -8.312 -0.543 1 94.81 125 ARG A O 1
ATOM 946 N N . GLU A 1 126 ? 8.57 -10.18 0.639 1 91.25 126 GLU A N 1
ATOM 947 C CA . GLU A 1 126 ? 9.492 -10.906 -0.224 1 91.25 126 GLU A CA 1
ATOM 948 C C . GLU A 1 126 ? 8.797 -12.094 -0.894 1 91.25 126 GLU A C 1
ATOM 950 O O . GLU A 1 126 ? 8.102 -12.859 -0.234 1 91.25 126 GLU A O 1
ATOM 955 N N . ALA A 1 127 ? 8.992 -12.148 -2.164 1 90.12 127 ALA A N 1
ATOM 956 C CA . ALA A 1 127 ? 8.328 -13.219 -2.902 1 90.12 127 ALA A CA 1
ATOM 957 C C . ALA A 1 127 ? 8.75 -14.586 -2.389 1 90.12 127 ALA A C 1
ATOM 959 O O . ALA A 1 127 ? 9.922 -14.805 -2.078 1 90.12 127 ALA A O 1
ATOM 960 N N . THR A 1 128 ? 7.734 -15.5 -2.336 1 91.19 128 THR A N 1
ATOM 961 C CA . THR A 1 128 ? 8.016 -16.891 -1.986 1 91.19 128 THR A CA 1
ATOM 962 C C . THR A 1 128 ? 7.68 -17.812 -3.152 1 91.19 128 THR A C 1
ATOM 964 O O . THR A 1 128 ? 6.879 -17.469 -4.02 1 91.19 128 THR A O 1
ATOM 967 N N . SER A 1 129 ? 8.312 -18.953 -3.15 1 85.81 129 SER A N 1
ATOM 968 C CA . SER A 1 129 ? 8.117 -19.891 -4.25 1 85.81 129 SER A CA 1
ATOM 969 C C . SER A 1 129 ? 6.879 -20.75 -4.02 1 85.81 129 SER A C 1
ATOM 971 O O . SER A 1 129 ? 6.383 -21.391 -4.945 1 85.81 129 SER A O 1
ATOM 973 N N . SER A 1 130 ? 6.398 -20.766 -2.734 1 87.69 130 SER A N 1
ATOM 974 C CA . SER A 1 130 ? 5.262 -21.625 -2.422 1 87.69 130 SER A CA 1
ATOM 975 C C . SER A 1 130 ? 4.348 -20.969 -1.386 1 87.69 130 SER A C 1
ATOM 977 O O . SER A 1 130 ? 4.816 -20.234 -0.514 1 87.69 130 SER A O 1
ATOM 979 N N . PRO A 1 131 ? 3.062 -21.344 -1.477 1 88.94 131 PRO A N 1
ATOM 980 C CA . PRO A 1 131 ? 2.113 -20.812 -0.494 1 88.94 131 PRO A CA 1
ATOM 981 C C . PRO A 1 131 ? 2.418 -21.281 0.929 1 88.94 131 PRO A C 1
ATOM 983 O O . PRO A 1 131 ? 2.035 -20.609 1.895 1 88.94 131 PRO A O 1
ATOM 986 N N . VAL A 1 132 ? 3.096 -22.391 1.102 1 90.56 132 VAL A N 1
ATOM 987 C CA . VAL A 1 132 ? 3.424 -22.938 2.416 1 90.56 132 VAL A CA 1
ATOM 988 C C . VAL A 1 132 ? 4.359 -21.984 3.152 1 90.56 132 VAL A C 1
ATOM 990 O O . VAL A 1 132 ? 4.312 -21.875 4.379 1 90.56 132 VAL A O 1
ATOM 993 N N . GLU A 1 133 ? 5.129 -21.219 2.408 1 91.69 133 GLU A N 1
ATOM 994 C CA . GLU A 1 133 ? 6.109 -20.297 2.988 1 91.69 133 GLU A CA 1
ATOM 995 C C . GLU A 1 133 ? 5.527 -18.891 3.15 1 91.69 133 GLU A C 1
ATOM 997 O O . GLU A 1 133 ? 6.246 -17.953 3.488 1 91.69 133 GLU A O 1
ATOM 1002 N N . ASP A 1 134 ? 4.27 -18.766 2.895 1 91.69 134 ASP A N 1
ATOM 1003 C CA . ASP A 1 134 ? 3.639 -17.453 2.859 1 91.69 134 ASP A CA 1
ATOM 1004 C C . ASP A 1 134 ? 3.639 -16.797 4.242 1 91.69 134 ASP A C 1
ATOM 1006 O O . ASP A 1 134 ? 3.717 -15.578 4.363 1 91.69 134 ASP A O 1
ATOM 1010 N N . TRP A 1 135 ? 3.584 -17.609 5.352 1 89.75 135 TRP A N 1
ATOM 1011 C CA . TRP A 1 135 ? 3.396 -17.109 6.703 1 89.75 135 TRP A CA 1
ATOM 1012 C C . TRP A 1 135 ? 4.566 -16.219 7.125 1 89.75 135 TRP A C 1
ATOM 1014 O O . TRP A 1 135 ? 4.422 -15.359 7.992 1 89.75 135 TRP A O 1
ATOM 1024 N N . LYS A 1 136 ? 5.73 -16.344 6.477 1 91.31 136 LYS A N 1
ATOM 1025 C CA . LYS A 1 136 ? 6.918 -15.578 6.859 1 91.31 136 LYS A CA 1
ATOM 1026 C C . LYS A 1 136 ? 7.273 -14.547 5.797 1 91.31 136 LYS A C 1
ATOM 1028 O O . LYS A 1 136 ? 8.359 -13.953 5.836 1 91.31 136 LYS A O 1
ATOM 1033 N N . ALA A 1 137 ? 6.523 -14.328 4.809 1 94.44 137 ALA A N 1
ATOM 1034 C CA . ALA A 1 137 ? 6.91 -13.602 3.605 1 94.44 137 ALA A CA 1
ATOM 1035 C C . ALA A 1 137 ? 6.664 -12.102 3.768 1 94.44 137 ALA A C 1
ATOM 1037 O O . ALA A 1 137 ? 7.184 -11.297 2.992 1 94.44 137 ALA A O 1
ATOM 1038 N N . THR A 1 138 ? 5.809 -11.656 4.715 1 95.31 138 THR A N 1
ATOM 1039 C CA . THR A 1 1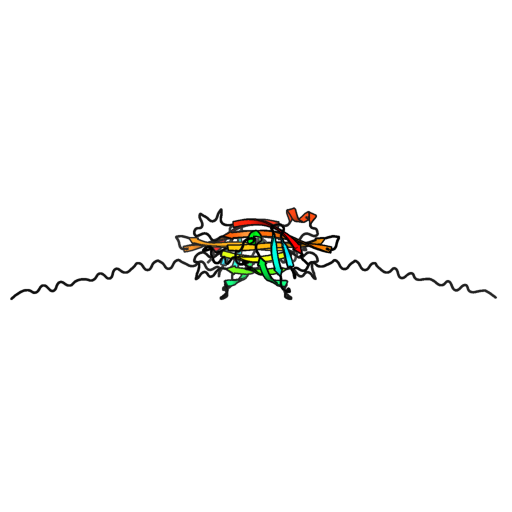38 ? 5.461 -10.25 4.844 1 95.31 138 THR A CA 1
ATOM 1040 C C . THR A 1 138 ? 5.848 -9.719 6.223 1 95.31 138 THR A C 1
ATOM 1042 O O . THR A 1 138 ? 5.523 -10.336 7.242 1 95.31 138 THR A O 1
ATOM 1045 N N . TRP A 1 139 ? 6.543 -8.641 6.25 1 95.38 139 TRP A N 1
ATOM 1046 C CA . TRP A 1 139 ? 6.895 -7.91 7.465 1 95.38 139 TRP A CA 1
ATOM 1047 C C . TRP A 1 139 ? 6.047 -6.648 7.605 1 95.38 139 TRP A C 1
ATOM 1049 O O . TRP A 1 139 ? 5.637 -6.055 6.609 1 95.38 139 TRP A O 1
ATOM 1059 N N . VAL A 1 140 ? 5.84 -6.387 8.852 1 96.31 140 VAL A N 1
ATOM 1060 C CA . VAL A 1 140 ? 5.105 -5.168 9.164 1 96.31 140 VAL A CA 1
ATOM 1061 C C . VAL A 1 140 ? 5.949 -4.277 10.07 1 96.31 140 VAL A C 1
ATOM 1063 O O . VAL A 1 140 ? 6.652 -4.77 10.953 1 96.31 140 VAL A O 1
ATOM 1066 N N . GLY A 1 141 ? 5.922 -3.008 9.852 1 95.94 141 GLY A N 1
ATOM 1067 C CA . GLY A 1 141 ? 6.633 -2.074 10.711 1 95.94 141 GLY A CA 1
ATOM 1068 C C . GLY A 1 141 ? 6.074 -0.666 10.656 1 95.94 141 GLY A C 1
ATOM 1069 O O . GLY A 1 141 ? 5.023 -0.432 10.047 1 95.94 141 GLY A O 1
ATOM 1070 N N . THR A 1 142 ? 6.691 0.183 11.438 1 95.94 142 THR A N 1
ATOM 1071 C CA . THR A 1 142 ? 6.32 1.594 11.484 1 95.94 142 THR A CA 1
ATOM 1072 C C . THR A 1 142 ? 7.504 2.475 11.094 1 95.94 142 THR A C 1
ATOM 1074 O O . THR A 1 142 ? 8.656 2.049 11.18 1 95.94 142 THR A O 1
ATOM 1077 N N . SER A 1 143 ? 7.18 3.588 10.578 1 95.94 143 SER A N 1
ATOM 1078 C CA . SER A 1 143 ? 8.203 4.574 10.25 1 95.94 143 SER A CA 1
ATOM 1079 C C . SER A 1 143 ? 7.699 5.992 10.5 1 95.94 143 SER A C 1
ATOM 1081 O O . SER A 1 143 ? 6.543 6.305 10.211 1 95.94 143 SER A O 1
ATOM 1083 N N . ILE A 1 144 ? 8.57 6.777 11.039 1 96.94 144 ILE A N 1
ATOM 1084 C CA . ILE A 1 144 ? 8.328 8.211 11.195 1 96.94 144 ILE A CA 1
ATOM 1085 C C . ILE A 1 144 ? 9.32 8.992 10.336 1 96.94 144 ILE A C 1
ATOM 1087 O O . ILE A 1 144 ? 10.531 8.812 10.453 1 96.94 144 ILE A O 1
ATOM 1091 N N . PHE A 1 145 ? 8.734 9.805 9.484 1 96.94 145 PHE A N 1
ATOM 1092 C CA . PHE A 1 145 ? 9.57 10.633 8.625 1 96.94 145 PHE A CA 1
ATOM 1093 C C . PHE A 1 145 ? 9.516 12.094 9.055 1 96.94 145 PHE A C 1
A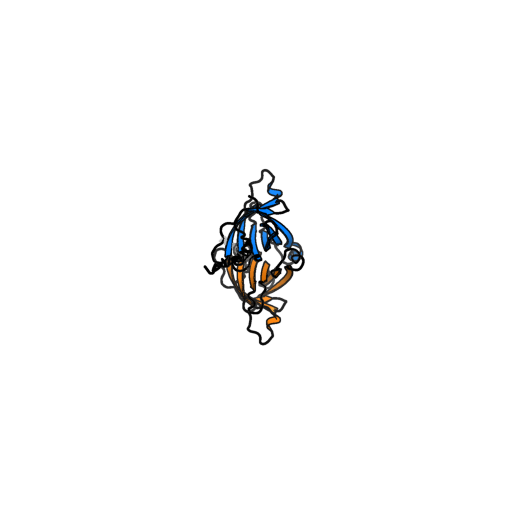TOM 1095 O O . PHE A 1 145 ? 8.453 12.594 9.438 1 96.94 145 PHE A O 1
ATOM 1102 N N . THR A 1 146 ? 10.633 12.719 8.953 1 96.69 146 THR A N 1
ATOM 1103 C CA . THR A 1 146 ? 10.719 14.156 9.18 1 96.69 146 THR A CA 1
ATOM 1104 C C . THR A 1 146 ? 11.312 14.859 7.961 1 96.69 146 THR A C 1
ATOM 1106 O O . THR A 1 146 ? 12.117 14.273 7.234 1 96.69 146 THR A O 1
ATOM 1109 N N . ARG A 1 147 ? 10.766 16.031 7.742 1 95.5 147 ARG A N 1
ATOM 1110 C CA . ARG A 1 147 ? 11.25 16.812 6.609 1 95.5 147 ARG A CA 1
ATOM 1111 C C . ARG A 1 147 ? 12.711 17.188 6.793 1 95.5 147 ARG A C 1
ATOM 1113 O O . ARG A 1 147 ? 13.125 17.594 7.887 1 95.5 147 ARG A O 1
ATOM 1120 N N . ILE A 1 148 ? 13.5 16.969 5.762 1 91.5 148 ILE A N 1
ATOM 1121 C CA . ILE A 1 148 ? 14.898 17.391 5.84 1 91.5 148 ILE A CA 1
ATOM 1122 C C . ILE A 1 148 ? 15.117 18.594 4.914 1 91.5 148 ILE A C 1
ATOM 1124 O O . ILE A 1 148 ? 14.531 18.656 3.832 1 91.5 148 ILE A O 1
ATOM 1128 N N . LYS A 1 149 ? 15.617 19.719 5.352 1 76.62 149 LYS A N 1
ATOM 1129 C CA . LYS A 1 149 ? 15.898 20.969 4.629 1 76.62 149 LYS A CA 1
ATOM 1130 C C . LYS A 1 149 ? 17.203 20.859 3.844 1 76.62 149 LYS A C 1
ATOM 1132 O O . LYS A 1 149 ? 18.109 20.125 4.234 1 76.62 149 LYS A O 1
ATOM 1137 N N . MET B 1 1 ? 23.547 -66.375 -51.125 1 38.97 1 MET B N 1
ATOM 1138 C CA . MET B 1 1 ? 22.531 -65.312 -51 1 38.97 1 MET B CA 1
ATOM 1139 C C . MET B 1 1 ? 22.453 -64.812 -49.562 1 38.97 1 MET B C 1
ATOM 1141 O O . MET B 1 1 ? 21.984 -65.562 -48.688 1 38.97 1 MET B O 1
ATOM 1145 N N . GLU B 1 2 ? 23.516 -64.062 -49.062 1 49.28 2 GLU B N 1
ATOM 1146 C CA . GLU B 1 2 ? 23.672 -63.375 -47.781 1 49.28 2 GLU B CA 1
ATOM 1147 C C . GLU B 1 2 ? 22.547 -62.375 -47.594 1 49.28 2 GLU B C 1
ATOM 1149 O O . GLU B 1 2 ? 22.312 -61.5 -48.438 1 49.28 2 GLU B O 1
ATOM 1154 N N . SER B 1 3 ? 21.438 -62.719 -46.938 1 52.16 3 SER B N 1
ATOM 1155 C CA . SER B 1 3 ? 20.328 -61.844 -46.531 1 52.16 3 SER B CA 1
ATOM 1156 C C . SER B 1 3 ? 20.797 -60.75 -45.594 1 52.16 3 SER B C 1
ATOM 1158 O O . SER B 1 3 ? 21.281 -61.031 -44.5 1 52.16 3 SER B O 1
ATOM 1160 N N . SER B 1 4 ? 21.234 -59.594 -46.062 1 55.47 4 SER B N 1
ATOM 1161 C CA . SER B 1 4 ? 21.516 -58.375 -45.312 1 55.47 4 SER B CA 1
ATOM 1162 C C . SER B 1 4 ? 20.328 -57.938 -44.469 1 55.47 4 SER B C 1
ATOM 1164 O O . SER B 1 4 ? 19.266 -57.594 -45.031 1 55.47 4 SER B O 1
ATOM 1166 N N . ALA B 1 5 ? 20.234 -58.438 -43.281 1 55.41 5 ALA B N 1
ATOM 1167 C CA . ALA B 1 5 ? 19.234 -57.969 -42.312 1 55.41 5 ALA B CA 1
ATOM 1168 C C . ALA B 1 5 ? 19.391 -56.469 -42.062 1 55.41 5 ALA B C 1
ATOM 1170 O O . ALA B 1 5 ? 20.453 -56 -41.656 1 55.41 5 ALA B O 1
ATOM 1171 N N . PHE B 1 6 ? 18.641 -55.656 -42.781 1 57.12 6 PHE B N 1
ATOM 1172 C CA . PHE B 1 6 ? 18.484 -54.219 -42.531 1 57.12 6 PHE B CA 1
ATOM 1173 C C . PHE B 1 6 ? 17.891 -54 -41.125 1 57.12 6 PHE B C 1
ATOM 1175 O O . PHE B 1 6 ? 16.75 -54.375 -40.875 1 57.12 6 PHE B O 1
ATOM 1182 N N . ALA B 1 7 ? 18.734 -53.875 -40.094 1 56.28 7 ALA B N 1
ATOM 1183 C CA . ALA B 1 7 ? 18.266 -53.5 -38.75 1 56.28 7 ALA B CA 1
ATOM 1184 C C . ALA B 1 7 ? 17.609 -52.125 -38.781 1 56.28 7 ALA B C 1
ATOM 1186 O O . ALA B 1 7 ? 18.25 -51.125 -39.125 1 56.28 7 ALA B O 1
ATOM 1187 N N . LEU B 1 8 ? 16.297 -52.062 -38.875 1 57.12 8 LEU B N 1
ATOM 1188 C CA . LEU B 1 8 ? 15.523 -50.844 -38.688 1 57.12 8 LEU B CA 1
ATOM 1189 C C . LEU B 1 8 ? 15.75 -50.25 -37.312 1 57.12 8 LEU B C 1
ATOM 1191 O O . LEU B 1 8 ? 15.398 -50.875 -36.312 1 57.12 8 LEU B O 1
ATOM 1195 N N . ILE B 1 9 ? 16.75 -49.438 -37.125 1 57.97 9 ILE B N 1
ATOM 1196 C CA . ILE B 1 9 ? 16.938 -48.719 -35.875 1 57.97 9 ILE B CA 1
ATOM 1197 C C . ILE B 1 9 ? 15.742 -47.781 -35.625 1 57.97 9 ILE B C 1
ATOM 1199 O O . ILE B 1 9 ? 15.516 -46.844 -36.406 1 57.97 9 ILE B O 1
ATOM 1203 N N . LEU B 1 10 ? 14.672 -48.219 -34.938 1 55.5 10 LEU B N 1
ATOM 1204 C CA . LEU B 1 10 ? 13.602 -47.344 -34.469 1 55.5 10 LEU B CA 1
ATOM 1205 C C . LEU B 1 10 ? 14.133 -46.281 -33.5 1 55.5 10 LEU B C 1
ATOM 1207 O O . LEU B 1 10 ? 14.562 -46.625 -32.375 1 55.5 10 LEU B O 1
ATOM 1211 N N . THR B 1 11 ? 14.648 -45.188 -33.969 1 58.91 11 THR B N 1
ATOM 1212 C CA . THR B 1 11 ? 14.969 -44.062 -33.125 1 58.91 11 THR B CA 1
ATOM 1213 C C . THR B 1 11 ? 13.734 -43.562 -32.375 1 58.91 11 THR B C 1
ATOM 1215 O O . THR B 1 11 ? 12.789 -43.062 -33 1 58.91 11 THR B O 1
ATOM 1218 N N . LEU B 1 12 ? 13.328 -44.188 -31.234 1 55.81 12 LEU B N 1
ATOM 1219 C CA . LEU B 1 12 ? 12.312 -43.625 -30.359 1 55.81 12 LE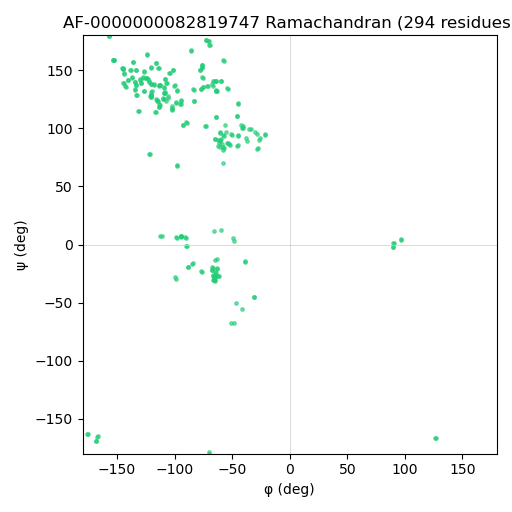U B CA 1
ATOM 1220 C C . LEU B 1 12 ? 12.641 -42.156 -30.031 1 55.81 12 LEU B C 1
ATOM 1222 O O . LEU B 1 12 ? 13.672 -41.875 -29.422 1 55.81 12 LEU B O 1
ATOM 1226 N N . ALA B 1 13 ? 12.086 -41.219 -30.797 1 58.09 13 ALA B N 1
ATOM 1227 C CA . ALA B 1 13 ? 12.125 -39.812 -30.375 1 58.09 13 ALA B CA 1
ATOM 1228 C C . ALA B 1 13 ? 11.586 -39.656 -28.953 1 58.09 13 ALA B C 1
ATOM 1230 O O . ALA B 1 13 ? 10.398 -39.875 -28.703 1 58.09 13 ALA B O 1
ATOM 1231 N N . LEU B 1 14 ? 12.383 -39.812 -27.891 1 57.88 14 LEU B N 1
ATOM 1232 C CA . LEU B 1 14 ? 11.984 -39.438 -26.547 1 57.88 14 LEU B CA 1
ATOM 1233 C C . LEU B 1 14 ? 11.328 -38.062 -26.547 1 57.88 14 LEU B C 1
ATOM 1235 O O . LEU B 1 14 ? 11.992 -37.062 -26.828 1 57.88 14 LEU B O 1
ATOM 1239 N N . ALA B 1 15 ? 10.023 -37.938 -26.812 1 55.19 15 ALA B N 1
ATOM 1240 C CA . ALA B 1 15 ? 9.297 -36.688 -26.547 1 55.19 15 ALA B CA 1
ATOM 1241 C C . ALA B 1 15 ? 9.656 -36.125 -25.188 1 55.19 15 ALA B C 1
ATOM 1243 O O . ALA B 1 15 ? 9.422 -36.781 -24.156 1 55.19 15 ALA B O 1
ATOM 1244 N N . ALA B 1 16 ? 10.586 -35.25 -25.078 1 57.16 16 ALA B N 1
ATOM 1245 C CA . ALA B 1 16 ? 10.797 -34.531 -23.828 1 57.16 16 ALA B CA 1
ATOM 1246 C C . ALA B 1 16 ? 9.469 -34.031 -23.266 1 57.16 16 ALA B C 1
ATOM 1248 O O . ALA B 1 16 ? 8.633 -33.5 -24 1 57.16 16 ALA B O 1
ATOM 1249 N N . PRO B 1 17 ? 8.969 -34.562 -22.156 1 54.34 17 PRO B N 1
ATOM 1250 C CA . PRO B 1 17 ? 7.762 -33.969 -21.562 1 54.34 17 PRO B CA 1
ATOM 1251 C C . PRO B 1 17 ? 7.766 -32.438 -21.609 1 54.34 17 PRO B C 1
ATOM 1253 O O . PRO B 1 17 ? 8.781 -31.828 -21.297 1 54.34 17 PRO B O 1
ATOM 1256 N N . VAL B 1 18 ? 7.105 -31.797 -22.516 1 49.03 18 VAL B N 1
ATOM 1257 C CA . VAL B 1 18 ? 6.855 -30.359 -22.391 1 49.03 18 VAL B CA 1
ATOM 1258 C C . VAL B 1 18 ? 6.566 -30.016 -20.938 1 49.03 18 VAL B C 1
ATOM 1260 O O . VAL B 1 18 ? 5.695 -30.625 -20.312 1 49.03 18 VAL B O 1
ATOM 1263 N N . SER B 1 19 ? 7.539 -29.688 -20.219 1 51.12 19 SER B N 1
ATOM 1264 C CA . SER B 1 19 ? 7.281 -29.219 -18.875 1 51.12 19 SER B CA 1
ATOM 1265 C C . SER B 1 19 ? 5.996 -28.406 -18.797 1 51.12 19 SER B C 1
ATOM 1267 O O . SER B 1 19 ? 5.746 -27.562 -19.672 1 51.12 19 SER B O 1
ATOM 1269 N N . PRO B 1 20 ? 4.809 -28.953 -18.359 1 49.75 20 PRO B N 1
ATOM 1270 C CA . PRO B 1 20 ? 3.574 -28.172 -18.266 1 49.75 20 PRO B CA 1
ATOM 1271 C C . PRO B 1 20 ? 3.838 -26.672 -18.078 1 49.75 20 PRO B C 1
ATOM 1273 O O . PRO B 1 20 ? 4.695 -26.297 -17.281 1 49.75 20 PRO B O 1
ATOM 1276 N N . ALA B 1 21 ? 3.918 -25.875 -19.094 1 51.59 21 ALA B N 1
ATOM 1277 C CA . ALA B 1 21 ? 3.994 -24.422 -18.984 1 51.59 21 ALA B CA 1
ATOM 1278 C C . ALA B 1 21 ? 3.439 -23.953 -17.641 1 51.59 21 ALA B C 1
ATOM 1280 O O . ALA B 1 21 ? 2.291 -24.234 -17.297 1 51.59 21 ALA B O 1
ATOM 1281 N N . GLU B 1 22 ? 4.27 -23.766 -16.672 1 63.12 22 GLU B N 1
ATOM 1282 C CA . GLU B 1 22 ? 3.875 -23.344 -15.328 1 63.12 22 GLU B CA 1
ATOM 1283 C C . GLU B 1 22 ? 2.805 -22.25 -15.391 1 63.12 22 GLU B C 1
ATOM 1285 O O . GLU B 1 22 ? 2.955 -21.266 -16.109 1 63.12 22 GLU B O 1
ATOM 1290 N N . ARG B 1 23 ? 1.563 -22.531 -15.156 1 74.62 23 ARG B N 1
ATOM 1291 C CA . ARG B 1 23 ? 0.435 -21.594 -15.172 1 74.62 23 ARG B CA 1
ATOM 1292 C C . ARG B 1 23 ? 0.777 -20.312 -14.438 1 74.62 23 ARG B C 1
ATOM 1294 O O . ARG B 1 23 ? 1.443 -20.344 -13.398 1 74.62 23 ARG B O 1
ATOM 1301 N N . LYS B 1 24 ? 0.667 -19.188 -15.172 1 84.69 24 LYS B N 1
ATOM 1302 C CA . LYS B 1 24 ? 0.913 -17.859 -14.641 1 84.69 24 LYS B CA 1
ATOM 1303 C C . LYS B 1 24 ? -0.326 -17.312 -13.938 1 84.69 24 LYS B C 1
ATOM 1305 O O . LYS B 1 24 ? -1.448 -17.484 -14.414 1 84.69 24 LYS B O 1
ATOM 1310 N N . CYS B 1 25 ? -0.088 -16.781 -12.805 1 91 25 CYS B N 1
ATOM 1311 C CA . CYS B 1 25 ? -1.198 -16.172 -12.078 1 91 25 CYS B CA 1
ATOM 1312 C C . CYS B 1 25 ? -1.357 -14.703 -12.445 1 91 25 CYS B C 1
ATOM 1314 O O . CYS B 1 25 ? -0.555 -13.867 -12.031 1 91 25 CYS B O 1
ATOM 1316 N N . LEU B 1 26 ? -2.359 -14.383 -13.219 1 90.81 26 LEU B N 1
ATOM 1317 C CA . LEU B 1 26 ? -2.686 -13.016 -13.617 1 90.81 26 LEU B CA 1
ATOM 1318 C C . LEU B 1 26 ? -3.836 -12.469 -12.781 1 90.81 26 LEU B C 1
ATOM 1320 O O . LEU B 1 26 ? -4.875 -13.117 -12.648 1 90.81 26 LEU B O 1
ATOM 1324 N N . LEU B 1 27 ? -3.711 -11.281 -12.367 1 94.25 27 LEU B N 1
ATOM 1325 C CA . LEU B 1 27 ? -4.691 -10.695 -11.461 1 94.25 27 LEU B CA 1
ATOM 1326 C C . LEU B 1 27 ? -5.961 -10.305 -12.211 1 94.25 27 LEU B C 1
ATOM 1328 O O . LEU B 1 27 ? -7.016 -10.125 -11.602 1 94.25 27 LEU B O 1
ATOM 1332 N N . SER B 1 28 ? -5.836 -10.094 -13.484 1 93.44 28 SER B N 1
ATOM 1333 C CA . SER B 1 28 ? -7.02 -9.703 -14.25 1 93.44 28 SER B CA 1
ATOM 1334 C C . SER B 1 28 ? -8.164 -10.695 -14.039 1 93.44 28 SER B C 1
ATOM 1336 O O . SER B 1 28 ? -7.945 -11.906 -14 1 93.44 28 SER B O 1
ATOM 1338 N N . GLY B 1 29 ? -9.359 -10.109 -13.797 1 95.12 29 GLY B N 1
ATOM 1339 C CA . GLY B 1 29 ? -10.531 -10.945 -13.562 1 95.12 29 GLY B CA 1
ATOM 1340 C C . GLY B 1 29 ? -11.266 -10.602 -12.281 1 95.12 29 GLY B C 1
ATOM 1341 O O . GLY B 1 29 ? -11.094 -9.508 -11.734 1 95.12 29 GLY B O 1
ATOM 1342 N N . SER B 1 30 ? -12.172 -11.539 -11.883 1 95.19 30 SER B N 1
ATOM 1343 C CA . SER B 1 30 ? -13.016 -11.32 -10.711 1 95.19 30 SER B CA 1
ATOM 1344 C C . SER B 1 30 ? -12.57 -12.195 -9.547 1 95.19 30 SER B C 1
ATOM 1346 O O . SER B 1 30 ? -12.258 -13.375 -9.727 1 95.19 30 SER B O 1
ATOM 1348 N N . TRP B 1 31 ? -12.586 -11.602 -8.383 1 96.81 31 TRP B N 1
ATOM 1349 C CA . TRP B 1 31 ? -12.102 -12.258 -7.18 1 96.81 31 TRP B CA 1
ATOM 1350 C C . TRP B 1 31 ? -13.078 -12.07 -6.023 1 96.81 31 TRP B C 1
ATOM 1352 O O . TRP B 1 31 ? -13.75 -11.039 -5.934 1 96.81 31 TRP B O 1
ATOM 1362 N N . GLN B 1 32 ? -13.133 -13.016 -5.113 1 96.25 32 GLN B N 1
ATOM 1363 C CA . GLN B 1 32 ? -13.883 -12.938 -3.863 1 96.25 32 GLN B CA 1
ATOM 1364 C C . GLN B 1 32 ? -12.992 -13.242 -2.664 1 96.25 32 GLN B C 1
ATOM 1366 O O . GLN B 1 32 ? -12.242 -14.227 -2.674 1 96.25 32 GLN B O 1
ATOM 1371 N N . SER B 1 33 ? -13.141 -12.359 -1.723 1 95.81 33 SER B N 1
ATOM 1372 C CA . SER B 1 33 ? -12.328 -12.578 -0.527 1 95.81 33 SER B CA 1
ATOM 1373 C C . SER B 1 33 ? -13.016 -13.531 0.444 1 95.81 33 SER B C 1
ATOM 1375 O O . SER B 1 33 ? -14.211 -13.797 0.318 1 95.81 33 SER B O 1
ATOM 1377 N N . ASP B 1 34 ? -12.227 -13.984 1.411 1 95.19 34 ASP B N 1
ATOM 1378 C CA . ASP B 1 34 ? -12.727 -14.867 2.455 1 95.19 34 ASP B CA 1
ATOM 1379 C C . ASP B 1 34 ? -13.727 -14.141 3.357 1 95.19 34 ASP B C 1
ATOM 1381 O O . ASP B 1 34 ? -14.539 -14.781 4.027 1 95.19 34 ASP B O 1
ATOM 1385 N N . THR B 1 35 ? -13.695 -12.781 3.369 1 90.19 35 THR B N 1
ATOM 1386 C CA . THR B 1 35 ? -14.617 -12.008 4.199 1 90.19 35 THR B CA 1
ATOM 1387 C C . THR B 1 35 ? -15.805 -11.516 3.375 1 90.19 35 THR B C 1
ATOM 1389 O O . THR B 1 35 ? -16.609 -10.719 3.854 1 90.19 35 THR B O 1
ATOM 1392 N N . GLY B 1 36 ? -15.898 -11.906 2.184 1 90.19 36 GLY B N 1
ATOM 1393 C CA . GLY B 1 36 ? -17.078 -11.641 1.377 1 90.19 36 GLY B CA 1
ATOM 1394 C C . GLY B 1 36 ? -16.938 -10.422 0.48 1 90.19 36 GLY B C 1
ATOM 1395 O O . GLY B 1 36 ? -17.875 -10.039 -0.214 1 90.19 36 GLY B O 1
ATOM 1396 N N . CYS B 1 37 ? -15.758 -9.805 0.465 1 91 37 CYS B N 1
ATOM 1397 C CA . CYS B 1 37 ? -15.508 -8.703 -0.451 1 91 37 CYS B CA 1
ATOM 1398 C C . CYS B 1 37 ? -15.273 -9.211 -1.869 1 91 37 CYS B C 1
ATOM 1400 O O . CYS B 1 37 ? -14.859 -10.352 -2.064 1 91 37 CYS B O 1
ATOM 1402 N N . ARG B 1 38 ? -15.562 -8.32 -2.799 1 93.12 38 ARG B N 1
ATOM 1403 C CA . ARG B 1 38 ? -15.336 -8.656 -4.199 1 93.12 38 ARG B CA 1
ATOM 1404 C C . ARG B 1 38 ? -14.477 -7.594 -4.883 1 93.12 38 ARG B C 1
ATOM 1406 O O . ARG B 1 38 ? -14.531 -6.418 -4.516 1 93.12 38 ARG B O 1
ATOM 1413 N N . MET B 1 39 ? -13.719 -8.086 -5.852 1 94.5 39 MET B N 1
ATOM 1414 C CA . MET B 1 39 ? -12.922 -7.156 -6.648 1 94.5 39 MET B CA 1
ATOM 1415 C C . MET B 1 39 ? -12.875 -7.59 -8.109 1 94.5 39 MET B C 1
ATOM 1417 O O . MET B 1 39 ? -12.828 -8.781 -8.406 1 94.5 39 MET B O 1
ATOM 1421 N N . VAL B 1 40 ? -13.039 -6.648 -8.93 1 94.69 40 VAL B N 1
ATOM 1422 C CA . VAL B 1 40 ? -12.859 -6.848 -10.359 1 94.69 40 VAL B CA 1
ATOM 1423 C C . VAL B 1 40 ? -11.648 -6.039 -10.844 1 94.69 40 VAL B C 1
ATOM 1425 O O . VAL B 1 40 ? -11.602 -4.824 -10.656 1 94.69 40 VAL B O 1
ATOM 1428 N N . VAL B 1 41 ? -10.711 -6.738 -11.383 1 95.06 41 VAL B N 1
ATOM 1429 C CA . VAL B 1 41 ? -9.492 -6.102 -11.891 1 95.06 41 VAL B CA 1
ATOM 1430 C C . VAL B 1 41 ? -9.523 -6.074 -13.414 1 95.06 41 VAL B C 1
ATOM 1432 O O . VAL B 1 41 ? -9.773 -7.094 -14.055 1 95.06 41 VAL B O 1
ATOM 1435 N N . SER B 1 42 ? -9.344 -4.891 -13.938 1 90.94 42 SER B N 1
ATOM 1436 C CA . SER B 1 42 ? -9.266 -4.73 -15.391 1 90.94 42 SER B CA 1
ATOM 1437 C C . SER B 1 42 ? -7.977 -5.32 -15.945 1 90.94 42 SER B C 1
ATOM 1439 O O . SER B 1 42 ? -7.133 -5.805 -15.18 1 90.94 42 SER B O 1
ATOM 1441 N N . THR B 1 43 ? -7.836 -5.188 -17.219 1 80.31 43 THR B N 1
ATOM 1442 C CA . THR B 1 43 ? -6.629 -5.691 -17.859 1 80.31 43 THR B CA 1
ATOM 1443 C C . THR B 1 43 ? -5.395 -4.934 -17.375 1 80.31 43 THR B C 1
ATOM 1445 O O . THR B 1 43 ? -5.453 -3.727 -17.141 1 80.31 43 THR B O 1
ATOM 1448 N N . LEU B 1 44 ? -4.395 -5.762 -17.219 1 79.06 44 LEU B N 1
ATOM 1449 C CA . LEU B 1 44 ? -3.111 -5.211 -16.797 1 79.06 44 LEU B CA 1
ATOM 1450 C C . LEU B 1 44 ? -2.402 -4.531 -17.969 1 79.06 44 LEU B C 1
ATOM 1452 O O . LEU B 1 44 ? -2.387 -5.055 -19.078 1 79.06 44 LEU B O 1
ATOM 1456 N N . SER B 1 45 ? -1.931 -3.375 -17.656 1 85 45 SER B N 1
ATOM 1457 C CA . SER B 1 45 ? -1.096 -2.705 -18.641 1 85 45 SER B CA 1
ATOM 1458 C C . SER B 1 45 ? 0.248 -3.408 -18.812 1 85 45 SER B C 1
ATOM 1460 O O . SER B 1 45 ? 0.569 -4.324 -18.047 1 85 45 SER B O 1
ATOM 1462 N N . GLU B 1 46 ? 1.04 -3.035 -19.766 1 82.44 46 GLU B N 1
ATOM 1463 C CA . GLU B 1 46 ? 2.338 -3.641 -20.047 1 82.44 46 GLU B CA 1
ATOM 1464 C C . GLU B 1 46 ? 3.295 -3.471 -18.875 1 82.44 46 GLU B C 1
ATOM 1466 O O . GLU B 1 46 ? 4.148 -4.324 -18.625 1 82.44 46 GLU B O 1
ATOM 1471 N N . ASP B 1 47 ? 3.096 -2.453 -18.109 1 83.81 47 ASP B N 1
ATOM 1472 C CA . ASP B 1 47 ? 4.008 -2.188 -17 1 83.81 47 ASP B CA 1
ATOM 1473 C C . ASP B 1 47 ? 3.49 -2.805 -15.711 1 83.81 47 ASP B C 1
ATOM 1475 O O . ASP B 1 47 ? 4.039 -2.557 -14.633 1 83.81 47 ASP B O 1
ATOM 1479 N N . GLY B 1 48 ? 2.449 -3.559 -15.859 1 88.44 48 GLY B N 1
ATOM 1480 C CA . GLY B 1 48 ? 1.944 -4.293 -14.711 1 88.44 48 GLY B CA 1
ATOM 1481 C C . GLY B 1 48 ? 0.922 -3.514 -13.906 1 88.44 48 GLY B C 1
ATOM 1482 O O . GLY B 1 48 ? 0.409 -4.008 -12.898 1 88.44 48 GLY B O 1
ATOM 1483 N N . ARG B 1 49 ? 0.667 -2.305 -14.32 1 91.56 49 ARG B N 1
ATOM 1484 C CA . ARG B 1 49 ? -0.329 -1.497 -13.625 1 91.56 49 ARG B CA 1
ATOM 1485 C C . ARG B 1 49 ? -1.743 -1.937 -13.984 1 91.56 49 ARG B C 1
ATOM 1487 O O . ARG B 1 49 ? -1.979 -2.43 -15.094 1 91.56 49 ARG B O 1
ATOM 1494 N N . PHE B 1 50 ? -2.646 -1.674 -12.969 1 93.44 50 PHE B N 1
ATOM 1495 C CA . PHE B 1 50 ? -4.031 -2.045 -13.234 1 93.44 50 PHE B CA 1
ATOM 1496 C C . PHE B 1 50 ? -4.992 -1.162 -12.445 1 93.44 50 PHE B C 1
ATOM 1498 O O . PHE B 1 50 ? -4.582 -0.481 -11.5 1 93.44 50 PHE B O 1
ATOM 1505 N N . SER B 1 51 ? -6.203 -1.101 -12.914 1 93.69 51 SER B N 1
ATOM 1506 C CA . SER B 1 51 ? -7.332 -0.502 -12.211 1 93.69 51 SER B CA 1
ATOM 1507 C C . SER B 1 51 ? -8.484 -1.493 -12.07 1 93.69 51 SER B C 1
ATOM 1509 O O . SER B 1 51 ? -8.484 -2.547 -12.703 1 93.69 51 SER B O 1
ATOM 1511 N N . GLY B 1 52 ? -9.367 -1.126 -11.148 1 95 52 GLY B N 1
ATOM 1512 C CA . GLY B 1 52 ? -10.523 -1.987 -10.945 1 95 52 GLY B CA 1
ATOM 1513 C C . GLY B 1 52 ? -11.523 -1.424 -9.953 1 95 52 GLY B C 1
ATOM 1514 O O . GLY B 1 52 ? -11.562 -0.212 -9.727 1 95 52 GLY B O 1
ATOM 1515 N N . SER B 1 53 ? -12.359 -2.381 -9.531 1 92.38 53 SER B N 1
ATOM 1516 C CA . SER B 1 53 ? -13.391 -2.021 -8.562 1 92.38 53 SER B CA 1
ATOM 1517 C C . SER B 1 53 ? -13.391 -2.984 -7.379 1 92.38 53 SER B C 1
ATOM 1519 O O . SER B 1 53 ? -13.188 -4.188 -7.555 1 92.38 53 SER B O 1
ATOM 1521 N N . TYR B 1 54 ? -13.617 -2.395 -6.273 1 92.19 54 TYR B N 1
ATOM 1522 C CA . TYR B 1 54 ? -13.68 -3.129 -5.012 1 92.19 54 TYR B CA 1
ATOM 1523 C C . TYR B 1 54 ? -15.031 -2.955 -4.34 1 92.19 54 TYR B C 1
ATOM 1525 O O . TYR B 1 54 ? -15.508 -1.831 -4.172 1 92.19 54 TYR B O 1
ATOM 1533 N N . LEU B 1 55 ? -15.586 -4.062 -4.012 1 89.31 55 LEU B N 1
ATOM 1534 C CA . LEU B 1 55 ? -16.875 -4.066 -3.322 1 89.31 55 LEU B CA 1
ATOM 1535 C C . LEU B 1 55 ? -16.734 -4.68 -1.932 1 89.31 55 LEU B C 1
ATOM 1537 O O . LEU B 1 55 ? -16.578 -5.895 -1.796 1 89.31 55 LEU B O 1
ATOM 1541 N N . PRO B 1 56 ? -16.938 -3.881 -0.887 1 85.56 56 PRO B N 1
ATOM 1542 C CA . PRO B 1 56 ? -16.844 -4.434 0.467 1 85.56 56 PRO B CA 1
ATOM 1543 C C . PRO B 1 56 ? -17.969 -5.43 0.769 1 85.56 56 PRO B C 1
ATOM 1545 O O . PRO B 1 56 ? -19.062 -5.32 0.215 1 85.56 56 PRO B O 1
ATOM 1548 N N . GLY B 1 57 ? -17.688 -6.625 1.463 1 76.25 57 GLY B N 1
ATOM 1549 C CA . GLY B 1 57 ? -18.625 -7.695 1.779 1 76.25 57 GLY B CA 1
ATOM 1550 C C . GLY B 1 57 ? -19.891 -7.207 2.459 1 76.25 57 GLY B C 1
ATOM 1551 O O . GLY B 1 57 ? -20.969 -7.77 2.256 1 76.25 57 GLY B O 1
ATOM 1552 N N . SER B 1 58 ? -19.719 -6.707 3.719 1 59.72 58 SER B N 1
ATOM 1553 C CA . SER B 1 58 ? -20.953 -6.375 4.434 1 59.72 58 SER B CA 1
ATOM 1554 C C . SER B 1 58 ? -21.891 -5.535 3.57 1 59.72 58 SER B C 1
ATOM 1556 O O . SER B 1 58 ? -22.922 -5.074 4.039 1 59.72 58 SER B O 1
ATOM 1558 N N . ALA B 1 59 ? -21.562 -5.301 2.445 1 51.62 59 ALA B N 1
ATOM 1559 C CA . ALA B 1 59 ? -22.547 -4.594 1.645 1 51.62 59 ALA B CA 1
ATOM 1560 C C . ALA B 1 59 ? -23.844 -5.398 1.537 1 51.62 59 ALA B C 1
ATOM 1562 O O . ALA B 1 59 ? -24.203 -5.867 0.455 1 51.62 59 ALA B O 1
ATOM 1563 N N . THR B 1 60 ? -24 -6.359 2.281 1 44.97 60 THR B N 1
ATOM 1564 C CA . THR B 1 60 ? -25.25 -7.113 2.285 1 44.97 60 THR B CA 1
ATOM 1565 C C . THR B 1 60 ? -26.453 -6.176 2.209 1 44.97 60 THR B C 1
ATOM 1567 O O . THR B 1 60 ? -27.531 -6.574 1.756 1 44.97 60 THR B O 1
ATOM 1570 N N . GLY B 1 61 ? -26.594 -5.156 3.184 1 43.97 61 GLY B N 1
ATOM 1571 C CA . GLY B 1 61 ? -27.906 -4.531 3.188 1 43.97 61 GLY B CA 1
ATOM 1572 C C . GLY B 1 61 ? -28.172 -3.672 1.965 1 43.97 61 GLY B C 1
ATOM 1573 O O . GLY B 1 61 ? -27.312 -3.582 1.075 1 43.97 61 GLY B O 1
ATOM 1574 N N . ASP B 1 62 ? -29.5 -3.121 1.883 1 45 62 ASP B N 1
ATOM 1575 C CA . ASP B 1 62 ? -30.141 -2.209 0.946 1 45 62 ASP B CA 1
ATOM 1576 C C . ASP B 1 62 ? -29.188 -1.101 0.507 1 45 62 ASP B C 1
ATOM 1578 O O . ASP B 1 62 ? -29.609 -0.116 -0.103 1 45 62 ASP B O 1
ATOM 1582 N N . SER B 1 63 ? -28.109 -0.965 1.22 1 46.59 63 SER B N 1
ATOM 1583 C CA . SER B 1 63 ? -27.375 0.267 0.966 1 46.59 63 SER B CA 1
ATOM 1584 C C . SER B 1 63 ? -26.609 0.198 -0.357 1 46.59 63 SER B C 1
ATOM 1586 O O . SER B 1 63 ? -26.25 -0.888 -0.817 1 46.59 63 SER B O 1
ATOM 1588 N N . GLU B 1 64 ? -26.656 1.188 -1.106 1 50.97 64 GLU B N 1
ATOM 1589 C CA . GLU B 1 64 ? -26 1.478 -2.373 1 50.97 64 GLU B CA 1
ATOM 1590 C C . GLU B 1 64 ? -24.641 0.782 -2.459 1 50.97 64 GLU B C 1
ATOM 1592 O O . GLU B 1 64 ? -23.812 0.911 -1.553 1 50.97 64 GLU B O 1
ATOM 1597 N N . ILE B 1 65 ? -24.672 -0.379 -3.109 1 54.69 65 ILE B N 1
ATOM 1598 C CA . ILE B 1 65 ? -23.469 -1.142 -3.463 1 54.69 65 ILE B CA 1
ATOM 1599 C C . ILE B 1 65 ? -22.281 -0.198 -3.617 1 54.69 65 ILE B C 1
ATOM 1601 O O . ILE B 1 65 ? -22.25 0.629 -4.531 1 54.69 65 ILE B O 1
ATOM 1605 N N . LEU B 1 66 ? -21.594 0.194 -2.506 1 67.69 66 LEU B N 1
ATOM 1606 C CA . LEU B 1 66 ? -20.422 1.079 -2.543 1 67.69 66 LEU B CA 1
ATOM 1607 C C . LEU B 1 66 ? -19.266 0.419 -3.27 1 67.69 66 LEU B C 1
ATOM 1609 O O . LEU B 1 66 ? -18.812 -0.656 -2.871 1 67.69 66 LEU B O 1
ATOM 1613 N N . THR B 1 67 ? -19.219 0.679 -4.648 1 82 67 THR B N 1
ATOM 1614 C CA . THR B 1 67 ? -18.047 0.281 -5.438 1 82 67 THR B CA 1
ATOM 1615 C C . THR B 1 67 ? -16.938 1.325 -5.336 1 82 67 THR B C 1
ATOM 1617 O O . THR B 1 67 ? -17.188 2.52 -5.523 1 82 67 THR B O 1
ATOM 1620 N N . LEU B 1 68 ? -15.844 0.826 -4.91 1 88.75 68 LEU B N 1
ATOM 1621 C CA . LEU B 1 68 ? -14.695 1.701 -4.707 1 88.75 68 LEU B CA 1
ATOM 1622 C C . LEU B 1 68 ? -13.617 1.433 -5.75 1 88.75 68 LEU B C 1
ATOM 1624 O O . LEU B 1 68 ? -13.359 0.279 -6.102 1 88.75 68 LEU B O 1
ATOM 1628 N N . PRO B 1 69 ? -13.117 2.492 -6.262 1 89.88 69 PRO B N 1
ATOM 1629 C CA . PRO B 1 69 ? -12.031 2.287 -7.219 1 89.88 69 PRO B CA 1
ATOM 1630 C C . PRO B 1 69 ? -10.773 1.704 -6.574 1 89.88 69 PRO B C 1
ATOM 1632 O O . PRO B 1 69 ? -10.445 2.043 -5.434 1 89.88 69 PRO B O 1
ATOM 1635 N N . LEU B 1 70 ? -10.141 0.796 -7.289 1 93.62 70 LEU B N 1
ATOM 1636 C CA . LEU B 1 70 ? -8.844 0.278 -6.855 1 93.62 70 LEU B CA 1
ATOM 1637 C C . LEU B 1 70 ? -7.793 0.452 -7.945 1 93.62 70 LEU B C 1
ATOM 1639 O O . LEU B 1 70 ? -8.125 0.47 -9.133 1 93.62 70 LEU B O 1
ATOM 1643 N N . GLU B 1 71 ? -6.578 0.763 -7.508 1 93.5 71 GLU B N 1
ATOM 1644 C CA . GLU B 1 71 ? -5.418 0.881 -8.391 1 93.5 71 GLU B CA 1
ATOM 1645 C C . GLU B 1 71 ? -4.203 0.163 -7.801 1 93.5 71 GLU B C 1
ATOM 1647 O O . GLU B 1 71 ? -3.969 0.222 -6.59 1 93.5 71 GLU B O 1
ATOM 1652 N N . GLY B 1 72 ? -3.498 -0.503 -8.742 1 94.62 72 GLY B N 1
ATOM 1653 C CA . GLY B 1 72 ? -2.34 -1.222 -8.234 1 94.62 72 GLY B CA 1
ATOM 1654 C C . GLY B 1 72 ? -1.414 -1.711 -9.328 1 94.62 72 GLY B C 1
ATOM 1655 O O . GLY B 1 72 ? -1.423 -1.179 -10.445 1 94.62 72 GLY B O 1
ATOM 1656 N N . SER B 1 73 ? -0.514 -2.553 -8.867 1 93.44 73 SER B N 1
ATOM 1657 C CA . SER B 1 73 ? 0.445 -3.139 -9.797 1 93.44 73 SER B CA 1
ATOM 1658 C C . SER B 1 73 ? 0.779 -4.578 -9.414 1 93.44 73 SER B C 1
ATOM 1660 O O . SER B 1 73 ? 0.616 -4.973 -8.258 1 93.44 73 SER B O 1
ATOM 1662 N N . GLN B 1 74 ? 1.108 -5.312 -10.422 1 93.38 74 GLN B N 1
ATOM 1663 C CA . GLN B 1 74 ? 1.599 -6.68 -10.281 1 93.38 74 GLN B CA 1
ATOM 1664 C C . GLN B 1 74 ? 2.914 -6.875 -11.023 1 93.38 74 GLN B C 1
ATOM 1666 O O . GLN B 1 74 ? 3.102 -6.332 -12.117 1 93.38 74 GLN B O 1
ATOM 1671 N N . GLN B 1 75 ? 3.773 -7.652 -10.445 1 88.56 75 GLN B N 1
ATOM 1672 C CA . GLN B 1 75 ? 4.969 -8.047 -11.188 1 88.56 75 GLN B CA 1
ATOM 1673 C C . GLN B 1 75 ? 4.598 -8.734 -12.5 1 88.56 75 GLN B C 1
ATOM 1675 O O . GLN B 1 75 ? 3.479 -9.219 -12.656 1 88.56 75 GLN B O 1
ATOM 1680 N N . ASP B 1 76 ? 5.559 -8.688 -13.383 1 81.88 76 ASP B N 1
ATOM 1681 C CA . ASP B 1 76 ? 5.332 -9.352 -14.664 1 81.88 76 ASP B CA 1
ATOM 1682 C C . ASP B 1 76 ? 5.164 -10.859 -14.477 1 81.88 76 ASP B C 1
ATOM 1684 O O . ASP B 1 76 ? 6.137 -11.57 -14.234 1 81.88 76 ASP B O 1
ATOM 1688 N N . ALA B 1 77 ? 3.986 -11.242 -14.688 1 78.56 77 ALA B N 1
ATOM 1689 C CA . ALA B 1 77 ? 3.668 -12.656 -14.492 1 78.56 77 ALA B CA 1
ATOM 1690 C C . ALA B 1 77 ? 4.375 -13.523 -15.531 1 78.56 77 ALA B C 1
ATOM 1692 O O . ALA B 1 77 ? 4.508 -14.734 -15.352 1 78.56 77 ALA B O 1
ATOM 1693 N N . GLY B 1 78 ? 4.715 -12.898 -16.594 1 77.88 78 GLY B N 1
ATOM 1694 C CA . GLY B 1 78 ? 5.48 -13.625 -17.594 1 77.88 78 GLY B CA 1
ATOM 1695 C C . GLY B 1 78 ? 6.875 -14 -17.125 1 77.88 78 GLY B C 1
ATOM 1696 O O . GLY B 1 78 ? 7.441 -14.992 -17.594 1 77.88 78 GLY B O 1
ATOM 1697 N N . LEU B 1 79 ? 7.367 -13.266 -16.266 1 76.69 79 LEU B N 1
ATOM 1698 C CA . LEU B 1 79 ? 8.727 -13.469 -15.766 1 76.69 79 LEU B CA 1
ATOM 1699 C C . LEU B 1 79 ? 8.711 -14.219 -14.438 1 76.69 79 LEU B C 1
ATOM 1701 O O . LEU B 1 79 ? 9.656 -14.945 -14.117 1 76.69 79 LEU B O 1
ATOM 1705 N N . VAL B 1 80 ? 7.629 -14 -13.742 1 80.19 80 VAL B N 1
ATOM 1706 C CA . VAL B 1 80 ? 7.488 -14.625 -12.43 1 80.19 80 VAL B CA 1
ATOM 1707 C C . VAL B 1 80 ? 6.125 -15.305 -12.32 1 80.19 80 VAL B C 1
ATOM 1709 O O . VAL B 1 80 ? 5.09 -14.633 -12.312 1 80.19 80 VAL B O 1
ATOM 1712 N N . PRO B 1 81 ? 6.125 -16.625 -12.195 1 83.06 81 PRO B N 1
ATOM 1713 C CA . PRO B 1 81 ? 4.855 -17.359 -12.203 1 83.06 81 PRO B CA 1
ATOM 1714 C C . PRO B 1 81 ? 3.969 -17.016 -11.008 1 83.06 81 PRO B C 1
ATOM 1716 O O . PRO B 1 81 ? 2.746 -17.156 -11.086 1 83.06 81 PRO B O 1
ATOM 1719 N N . GLN B 1 82 ? 4.555 -16.656 -9.875 1 90.12 82 GLN B N 1
ATOM 1720 C CA . GLN B 1 82 ? 3.807 -16.297 -8.68 1 90.12 82 GLN B CA 1
ATOM 1721 C C . GLN B 1 82 ? 4.145 -14.883 -8.234 1 90.12 82 GLN B C 1
ATOM 1723 O O . GLN B 1 82 ? 4.863 -14.688 -7.246 1 90.12 82 GLN B O 1
ATOM 1728 N N . PRO B 1 83 ? 3.553 -13.922 -8.945 1 92.12 83 PRO B N 1
ATOM 1729 C CA . PRO B 1 83 ? 3.984 -12.531 -8.797 1 92.12 83 PRO B CA 1
ATOM 1730 C C . PRO B 1 83 ? 3.439 -11.875 -7.531 1 92.12 83 PRO B C 1
ATOM 1732 O O . PRO B 1 83 ? 2.318 -12.172 -7.109 1 92.12 83 PRO B O 1
ATOM 1735 N N . ILE B 1 84 ? 4.246 -10.922 -7.023 1 94.38 84 ILE B N 1
ATOM 1736 C CA . ILE B 1 84 ? 3.797 -10.008 -5.98 1 94.38 84 ILE B CA 1
ATOM 1737 C C . ILE B 1 84 ? 2.883 -8.945 -6.586 1 94.38 84 ILE B C 1
ATOM 1739 O O . ILE B 1 84 ? 3.078 -8.523 -7.73 1 94.38 84 ILE B O 1
ATOM 1743 N N . PHE B 1 85 ? 1.906 -8.586 -5.809 1 95.25 85 PHE B N 1
ATOM 1744 C CA . PHE B 1 85 ? 1.015 -7.512 -6.23 1 95.25 85 PHE B CA 1
ATOM 1745 C C . PHE B 1 85 ? 0.744 -6.551 -5.078 1 95.25 85 PHE B C 1
ATOM 1747 O O . PHE B 1 85 ? 0.938 -6.902 -3.912 1 95.25 85 PHE B O 1
ATOM 1754 N N . SER B 1 86 ? 0.39 -5.398 -5.379 1 97.06 86 SER B N 1
ATOM 1755 C CA . SER B 1 86 ? -0.121 -4.418 -4.426 1 97.06 86 SER B CA 1
ATOM 1756 C C . SER B 1 86 ? -1.211 -3.553 -5.051 1 97.06 86 SER B C 1
ATOM 1758 O O . SER B 1 86 ? -1.188 -3.293 -6.254 1 97.06 86 SER B O 1
ATOM 1760 N N . PHE B 1 87 ? -2.166 -3.156 -4.191 1 96.44 87 PHE B N 1
ATOM 1761 C CA . PHE B 1 87 ? -3.148 -2.203 -4.691 1 96.44 87 PHE B CA 1
ATOM 1762 C C . PHE B 1 87 ? -3.729 -1.375 -3.551 1 96.44 87 PHE B C 1
ATOM 1764 O O . PHE B 1 87 ? -3.613 -1.751 -2.383 1 96.44 87 PHE B O 1
ATOM 1771 N N . THR B 1 88 ? -4.238 -0.27 -3.936 1 95.69 88 THR B N 1
ATOM 1772 C CA . THR B 1 88 ? -4.848 0.677 -3.006 1 95.69 88 THR B CA 1
ATOM 1773 C C . THR B 1 88 ? -6.332 0.863 -3.318 1 95.69 88 THR B C 1
ATOM 1775 O O . THR B 1 88 ? -6.715 0.97 -4.484 1 95.69 88 THR B O 1
ATOM 1778 N N . VAL B 1 89 ? -7.105 0.898 -2.27 1 92.88 89 VAL B N 1
ATOM 1779 C CA . VAL B 1 89 ? -8.531 1.201 -2.357 1 92.88 89 VAL B CA 1
ATOM 1780 C C . VAL B 1 89 ? -8.828 2.496 -1.604 1 92.88 89 VAL B C 1
ATOM 1782 O O . VAL B 1 89 ? -8.477 2.637 -0.433 1 92.88 89 VAL B O 1
ATOM 1785 N N . HIS B 1 90 ? -9.406 3.377 -2.242 1 85.31 90 HIS B N 1
ATOM 1786 C CA . HIS B 1 90 ? -9.828 4.625 -1.615 1 85.31 90 HIS B CA 1
ATOM 1787 C C . HIS B 1 90 ? -11.305 4.59 -1.245 1 85.31 90 HIS B C 1
ATOM 1789 O O . HIS B 1 90 ? -12.156 4.375 -2.107 1 85.31 90 HIS B O 1
ATOM 1795 N N . TRP B 1 91 ? -11.477 4.805 0.058 1 76.62 91 TRP B N 1
ATOM 1796 C CA . TRP B 1 91 ? -12.836 4.727 0.571 1 76.62 91 TRP B CA 1
ATOM 1797 C C . TRP B 1 91 ? -13.492 6.102 0.58 1 76.62 91 TRP B C 1
ATOM 1799 O O . TRP B 1 91 ? -12.93 7.062 1.101 1 76.62 91 TRP B O 1
ATOM 1809 N N . ARG B 1 92 ? -14.336 6.344 -0.361 1 65 92 ARG B N 1
ATOM 1810 C CA . ARG B 1 92 ? -15.148 7.559 -0.341 1 65 92 ARG B CA 1
ATOM 1811 C C . ARG B 1 92 ? -16.531 7.273 0.221 1 65 92 ARG B C 1
ATOM 1813 O O . ARG B 1 92 ? -17.484 7.031 -0.534 1 65 92 ARG B O 1
ATOM 1820 N N . LEU B 1 93 ? -16.516 6.996 1.447 1 56.25 93 LEU B N 1
ATOM 1821 C CA . LEU B 1 93 ? -17.859 6.715 1.962 1 56.25 93 LEU B CA 1
ATOM 1822 C C . LEU B 1 93 ? -18.672 8 2.092 1 56.25 93 LEU B C 1
ATOM 1824 O O . LEU B 1 93 ? -18.188 9 2.631 1 56.25 93 LEU B O 1
ATOM 1828 N N . GLN B 1 94 ? -19.531 8.211 1.168 1 52.16 94 GLN B N 1
ATOM 1829 C CA . GLN B 1 94 ? -20.391 9.383 1.121 1 52.16 94 GLN B CA 1
ATOM 1830 C C . GLN B 1 94 ? -20.719 9.883 2.525 1 52.16 94 GLN B C 1
ATOM 1832 O O . GLN B 1 94 ? -20.719 11.086 2.779 1 52.16 94 GLN B O 1
ATOM 1837 N N . ASP B 1 95 ? -21.047 8.938 3.334 1 53.03 95 ASP B N 1
ATOM 1838 C CA . ASP B 1 95 ? -21.562 9.352 4.637 1 53.03 95 ASP B CA 1
ATOM 1839 C C . ASP B 1 95 ? -20.422 9.492 5.648 1 53.03 95 ASP B C 1
ATOM 1841 O O . ASP B 1 95 ? -20.656 9.836 6.809 1 53.03 95 ASP B O 1
ATOM 1845 N N . SER B 1 96 ? -19.281 9.18 5.129 1 57.62 96 SER B N 1
ATOM 1846 C CA . SER B 1 96 ? -18.219 9.266 6.125 1 57.62 96 SER B CA 1
ATOM 1847 C C . SER B 1 96 ? -17.406 10.547 5.965 1 57.62 96 SER B C 1
ATOM 1849 O O . SER B 1 96 ? -17.047 10.922 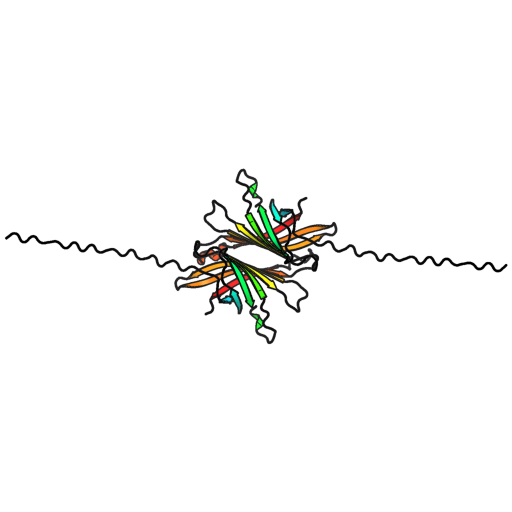4.848 1 57.62 96 SER B O 1
ATOM 1851 N N . GLU B 1 97 ? -17.438 11.367 6.953 1 63.25 97 GLU B N 1
ATOM 1852 C CA . GLU B 1 97 ? -16.641 12.594 7.031 1 63.25 97 GLU B CA 1
ATOM 1853 C C . GLU B 1 97 ? -15.148 12.289 7.059 1 63.25 97 GLU B C 1
ATOM 1855 O O . GLU B 1 97 ? -14.328 13.172 6.828 1 63.25 97 GLU B O 1
ATOM 1860 N N . THR B 1 98 ? -14.914 10.93 7.285 1 76.06 98 THR B N 1
ATOM 1861 C CA . THR B 1 98 ? -13.5 10.641 7.504 1 76.06 98 THR B CA 1
ATOM 1862 C C . THR B 1 98 ? -12.914 9.867 6.316 1 76.06 98 THR B C 1
ATOM 1864 O O . THR B 1 98 ? -13.508 8.891 5.859 1 76.06 98 THR B O 1
ATOM 1867 N N . ALA B 1 99 ? -11.914 10.352 5.781 1 82.12 99 ALA B N 1
ATOM 1868 C CA . ALA B 1 99 ? -11.203 9.695 4.688 1 82.12 99 ALA B CA 1
ATOM 1869 C C . ALA B 1 99 ? -10.594 8.375 5.141 1 82.12 99 ALA B C 1
ATOM 1871 O O . ALA B 1 99 ? -10.117 8.258 6.273 1 82.12 99 ALA B O 1
ATOM 1872 N N . GLN B 1 100 ? -10.82 7.324 4.277 1 88.94 100 GLN B N 1
ATOM 1873 C CA . GLN B 1 100 ? -10.242 6.016 4.559 1 88.94 100 GLN B CA 1
ATOM 1874 C C . GLN B 1 100 ? -9.5 5.469 3.338 1 88.94 100 GLN B C 1
ATOM 1876 O O . GLN B 1 100 ? -9.953 5.648 2.203 1 88.94 100 GLN B O 1
ATOM 1881 N N . THR B 1 101 ? -8.43 4.914 3.627 1 92.81 101 THR B N 1
ATOM 1882 C CA . THR B 1 101 ? -7.637 4.273 2.58 1 92.81 101 THR B CA 1
ATOM 1883 C C . THR B 1 101 ? -7.168 2.893 3.023 1 92.81 101 THR B C 1
ATOM 1885 O O . THR B 1 101 ? -6.785 2.701 4.18 1 92.81 101 THR B O 1
ATOM 1888 N N . THR B 1 102 ? -7.25 1.898 2.125 1 95.25 102 THR B N 1
ATOM 1889 C CA . THR B 1 102 ? -6.711 0.565 2.367 1 95.25 102 THR B CA 1
ATOM 1890 C C . THR B 1 102 ? -5.648 0.214 1.329 1 95.25 102 THR B C 1
ATOM 1892 O O . THR B 1 102 ? -5.836 0.459 0.135 1 95.25 102 THR B O 1
ATOM 1895 N N . VAL B 1 103 ? -4.547 -0.265 1.78 1 97.81 103 VAL B N 1
ATOM 1896 C CA . VAL B 1 103 ? -3.537 -0.792 0.871 1 97.81 103 VAL B CA 1
ATOM 1897 C C . VAL B 1 103 ? -3.4 -2.301 1.067 1 97.81 103 VAL B C 1
ATOM 1899 O O . VAL B 1 103 ? -3.453 -2.793 2.197 1 97.81 103 VAL B O 1
ATOM 1902 N N . PHE B 1 104 ? -3.297 -3.039 -0.031 1 97.81 104 PHE B N 1
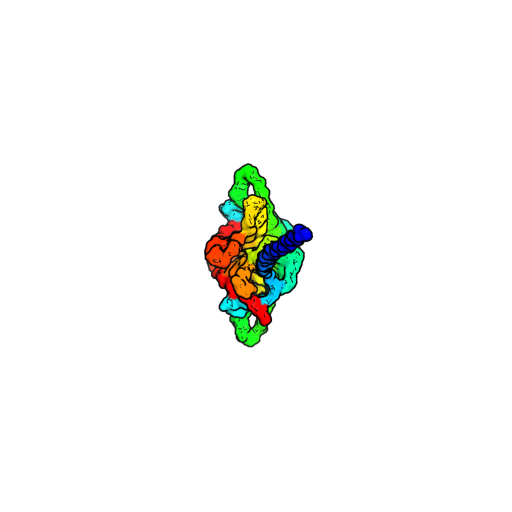ATOM 1903 C CA . PHE B 1 104 ? -3.1 -4.484 -0.039 1 97.81 104 PHE B CA 1
ATOM 1904 C C . PHE B 1 104 ? -1.732 -4.84 -0.61 1 97.81 104 PHE B C 1
ATOM 1906 O O . PHE B 1 104 ? -1.288 -4.242 -1.592 1 97.81 104 PHE B O 1
ATOM 1913 N N . LEU B 1 105 ? -1.08 -5.734 -0.009 1 98.38 105 LEU B N 1
ATOM 1914 C CA . LEU B 1 105 ? 0.163 -6.32 -0.495 1 98.38 105 LEU B CA 1
ATOM 1915 C C . LEU B 1 105 ? 0.124 -7.844 -0.385 1 98.38 105 LEU B C 1
ATOM 1917 O O . LEU B 1 105 ? -0.194 -8.383 0.676 1 98.38 105 LEU B O 1
ATOM 1921 N N . GLY B 1 106 ? 0.448 -8.5 -1.502 1 97.31 106 GLY B N 1
ATOM 1922 C CA . GLY B 1 106 ? 0.356 -9.953 -1.462 1 97.31 106 GLY B CA 1
ATOM 1923 C C . GLY B 1 106 ? 1.027 -10.625 -2.645 1 97.31 106 GLY B C 1
ATOM 1924 O O . GLY B 1 106 ? 1.86 -10.016 -3.32 1 97.31 106 GLY B O 1
ATOM 1925 N N . GLN B 1 107 ? 0.681 -11.852 -2.744 1 96.38 107 GLN B N 1
ATOM 1926 C CA . GLN B 1 107 ? 1.223 -12.688 -3.809 1 96.38 107 GLN B CA 1
ATOM 1927 C C . GLN B 1 107 ? 0.152 -13.617 -4.379 1 96.38 107 GLN B C 1
ATOM 1929 O O . GLN B 1 107 ? -0.676 -14.148 -3.637 1 96.38 107 GLN B O 1
ATOM 1934 N N . CYS B 1 108 ? 0.245 -13.758 -5.703 1 95.75 108 CYS B N 1
ATOM 1935 C CA . CYS B 1 108 ? -0.667 -14.648 -6.414 1 95.75 108 CYS B CA 1
ATOM 1936 C C . CYS B 1 108 ? -0.049 -16.031 -6.602 1 95.75 108 CYS B C 1
ATOM 1938 O O . CYS B 1 108 ? 1.04 -16.156 -7.168 1 95.75 108 CYS B O 1
ATOM 1940 N N . TYR B 1 109 ? -0.765 -17.078 -6.125 1 95.06 109 TYR B N 1
ATOM 1941 C CA . TYR B 1 109 ? -0.282 -18.453 -6.238 1 95.06 109 TYR B CA 1
ATOM 1942 C C . TYR B 1 109 ? -1.181 -19.266 -7.152 1 95.06 109 TYR B C 1
ATOM 1944 O O . TYR B 1 109 ? -2.381 -19.016 -7.254 1 95.06 109 TYR B O 1
ATOM 1952 N N . VAL B 1 110 ? -0.512 -20.25 -7.75 1 92.38 110 VAL B N 1
ATOM 1953 C CA . VAL B 1 110 ? -1.244 -21.25 -8.531 1 92.38 110 VAL B CA 1
ATOM 1954 C C . VAL B 1 110 ? -1.137 -22.609 -7.855 1 92.38 110 VAL B C 1
ATOM 1956 O O . VAL B 1 110 ? -0.035 -23.141 -7.668 1 92.38 110 VAL B O 1
ATOM 1959 N N . GLY B 1 111 ? -2.285 -23.094 -7.492 1 86.75 111 GLY B N 1
ATOM 1960 C CA . GLY B 1 111 ? -2.305 -24.406 -6.863 1 86.75 111 GLY B CA 1
ATOM 1961 C C . GLY B 1 111 ? -2.035 -25.531 -7.836 1 86.75 111 GLY B C 1
ATOM 1962 O O . GLY B 1 111 ? -1.953 -25.312 -9.047 1 86.75 111 GLY B O 1
ATOM 1963 N N . SER B 1 112 ? -1.966 -26.703 -7.238 1 84.38 112 SER B N 1
ATOM 1964 C CA . SER B 1 112 ? -1.67 -27.906 -8.016 1 84.38 112 SER B CA 1
ATOM 1965 C C . SER B 1 112 ? -2.789 -28.203 -9.008 1 84.38 112 SER B C 1
ATOM 1967 O O . SER B 1 112 ? -2.541 -28.766 -10.086 1 84.38 112 SER B O 1
ATOM 1969 N N . ASN B 1 113 ? -4.016 -27.859 -8.672 1 86.81 113 ASN B N 1
ATOM 1970 C CA . ASN B 1 113 ? -5.156 -28.094 -9.555 1 86.81 113 ASN B CA 1
ATOM 1971 C C . ASN B 1 113 ? -5.41 -26.922 -10.484 1 86.81 113 ASN B C 1
ATOM 1973 O O . ASN B 1 113 ? -6.465 -26.828 -11.117 1 86.81 113 ASN B O 1
ATOM 1977 N N . GLY B 1 114 ? -4.516 -25.906 -10.461 1 87.44 114 GLY B N 1
ATOM 1978 C CA . GLY B 1 114 ? -4.641 -24.766 -11.344 1 87.44 114 GLY B CA 1
ATOM 1979 C C . GLY B 1 114 ? -5.449 -23.625 -10.742 1 87.44 114 GLY B C 1
ATOM 1980 O O . GLY B 1 114 ? -5.715 -22.625 -11.406 1 87.44 114 GLY B O 1
ATOM 1981 N N . GLU B 1 115 ? -5.887 -23.859 -9.469 1 91.19 115 GLU B N 1
ATOM 1982 C CA . GLU B 1 115 ? -6.641 -22.781 -8.828 1 91.19 115 GLU B CA 1
ATOM 1983 C C . GLU B 1 115 ? -5.73 -21.609 -8.461 1 91.19 115 GLU B C 1
ATOM 1985 O O . GLU B 1 115 ? -4.598 -21.812 -8.023 1 91.19 115 GLU B O 1
ATOM 1990 N N . GLU B 1 116 ? -6.215 -20.5 -8.734 1 94.06 116 GLU B N 1
ATOM 1991 C CA . GLU B 1 116 ? -5.465 -19.297 -8.406 1 94.06 116 GLU B CA 1
ATOM 1992 C C . GLU B 1 116 ? -5.941 -18.688 -7.086 1 94.06 116 GLU B C 1
ATOM 1994 O O . GLU B 1 116 ? -7.148 -18.547 -6.855 1 94.06 116 GLU B O 1
ATOM 1999 N N . ILE B 1 117 ? -5.004 -18.344 -6.223 1 95.75 117 ILE B N 1
ATOM 2000 C CA . ILE B 1 117 ? -5.305 -17.812 -4.898 1 95.75 117 ILE B CA 1
ATOM 2001 C C . ILE B 1 117 ? -4.43 -16.594 -4.625 1 95.75 117 ILE B C 1
ATOM 2003 O O . ILE B 1 117 ? -3.225 -16.609 -4.887 1 95.75 117 ILE B O 1
ATOM 2007 N N . LEU B 1 118 ? -5.059 -15.562 -4.141 1 96.88 118 LEU B N 1
ATOM 2008 C CA . LEU B 1 118 ? -4.324 -14.375 -3.709 1 96.88 118 LEU B CA 1
ATOM 2009 C C . LEU B 1 118 ? -4.203 -14.336 -2.189 1 96.88 118 LEU B C 1
ATOM 2011 O O . LEU B 1 118 ? -5.207 -14.25 -1.482 1 96.88 118 LEU B O 1
ATOM 2015 N N . HIS B 1 119 ? -3.027 -14.406 -1.683 1 97.25 119 HIS B N 1
ATOM 2016 C CA . HIS B 1 119 ? -2.75 -14.148 -0.275 1 97.25 119 HIS B CA 1
ATOM 2017 C C . HIS B 1 119 ? -2.318 -12.703 -0.058 1 97.25 119 HIS B C 1
ATOM 2019 O O . HIS B 1 119 ? -1.308 -12.258 -0.61 1 97.25 119 HIS B O 1
ATOM 2025 N N . ALA B 1 120 ? -3.049 -12.016 0.742 1 97.25 120 ALA B N 1
ATOM 2026 C CA . ALA B 1 120 ? -2.73 -10.594 0.917 1 97.25 120 ALA B CA 1
ATOM 2027 C C . ALA B 1 120 ? -2.805 -10.195 2.389 1 97.25 120 ALA B C 1
ATOM 2029 O O . ALA B 1 120 ? -3.605 -10.75 3.148 1 97.25 120 ALA B O 1
ATOM 2030 N N . LEU B 1 121 ? -1.955 -9.336 2.822 1 97.94 121 LEU B N 1
ATOM 2031 C CA . LEU B 1 121 ? -2.09 -8.508 4.016 1 97.94 121 LEU B CA 1
ATOM 2032 C C . LEU B 1 121 ? -2.508 -7.086 3.646 1 97.94 121 LEU B C 1
ATOM 2034 O O . LEU B 1 121 ? -2.205 -6.613 2.551 1 97.94 121 LEU B O 1
ATOM 2038 N N . TRP B 1 122 ? -3.236 -6.473 4.57 1 97.31 122 TRP B N 1
ATOM 2039 C CA . TRP B 1 122 ? -3.672 -5.117 4.25 1 97.31 122 TRP B CA 1
ATOM 2040 C C . TRP B 1 122 ? -3.535 -4.199 5.457 1 97.31 122 TRP B C 1
ATOM 2042 O O . TRP B 1 122 ? -3.551 -4.66 6.602 1 97.31 122 TRP B O 1
ATOM 2052 N N . LEU B 1 123 ? -3.293 -2.941 5.199 1 97.88 123 LEU B N 1
ATOM 2053 C CA . LEU B 1 123 ? -3.402 -1.832 6.137 1 97.88 123 LEU B CA 1
ATOM 2054 C C . LEU B 1 123 ? -4.602 -0.949 5.801 1 97.88 123 LEU B C 1
ATOM 2056 O O . LEU B 1 123 ? -4.777 -0.551 4.648 1 97.88 123 LEU B O 1
ATOM 2060 N N . ARG B 1 124 ? -5.379 -0.679 6.746 1 95.06 124 ARG B N 1
ATOM 2061 C CA . ARG B 1 124 ? -6.484 0.259 6.59 1 95.06 124 ARG B CA 1
ATOM 2062 C C . ARG B 1 124 ? -6.355 1.427 7.562 1 95.06 124 ARG B C 1
ATOM 2064 O O . ARG B 1 124 ? -6.227 1.224 8.773 1 95.06 124 ARG B O 1
ATOM 2071 N N . ARG B 1 125 ? -6.406 2.611 7 1 94.81 125 ARG B N 1
ATOM 2072 C CA . ARG B 1 125 ? -6.281 3.787 7.855 1 94.81 125 ARG B CA 1
ATOM 2073 C C . ARG B 1 125 ? -7.512 4.68 7.742 1 94.81 125 ARG B C 1
ATOM 2075 O O . ARG B 1 125 ? -8.023 4.898 6.645 1 94.81 125 ARG B O 1
ATOM 2082 N N . GLU B 1 126 ? -7.871 5.113 8.828 1 91.31 126 GLU B N 1
ATOM 2083 C CA . GLU B 1 126 ? -8.828 6.211 8.945 1 91.31 126 GLU B CA 1
ATOM 2084 C C . GLU B 1 126 ? -8.148 7.492 9.414 1 91.31 126 GLU B C 1
ATOM 2086 O O . GLU B 1 126 ? -7.375 7.477 10.375 1 91.31 126 GLU B O 1
ATOM 2091 N N . ALA B 1 127 ? -8.445 8.523 8.695 1 90.31 127 ALA B N 1
ATOM 2092 C CA . ALA B 1 127 ? -7.797 9.789 9.031 1 90.31 127 ALA B CA 1
ATOM 2093 C C . ALA B 1 127 ? -8.133 10.211 10.461 1 90.31 127 ALA B C 1
ATOM 2095 O O . ALA B 1 127 ? -9.273 10.055 10.906 1 90.31 127 ALA B O 1
ATOM 2096 N N . THR B 1 128 ? -7.094 10.766 11.141 1 91.31 128 THR B N 1
ATOM 2097 C CA . THR B 1 128 ? -7.297 11.328 12.469 1 91.31 128 THR B CA 1
ATOM 2098 C C . THR B 1 128 ? -7.035 12.836 12.461 1 91.31 128 THR B C 1
ATOM 2100 O O . THR B 1 128 ? -6.324 13.344 11.586 1 91.31 128 THR B O 1
ATOM 2103 N N . SER B 1 129 ? -7.621 13.5 13.391 1 86.06 129 SER B N 1
ATOM 2104 C CA . SER B 1 129 ? -7.484 14.953 13.445 1 86.06 129 SER B CA 1
ATOM 2105 C C . SER B 1 129 ? -6.207 15.359 14.172 1 86.06 129 SER B C 1
ATOM 2107 O O . SER B 1 129 ? -5.77 16.516 14.07 1 86.06 129 SER B O 1
ATOM 2109 N N . SER B 1 130 ? -5.609 14.383 14.93 1 87.62 130 SER B N 1
ATOM 2110 C CA . SER B 1 130 ? -4.418 14.711 15.703 1 87.62 130 SER B CA 1
ATOM 2111 C C . SER B 1 130 ? -3.453 13.531 15.766 1 87.62 130 SER B C 1
ATOM 2113 O O . SER B 1 130 ? -3.877 12.375 15.758 1 87.62 130 SER B O 1
ATOM 2115 N N . PRO B 1 131 ? -2.168 13.875 15.898 1 89 131 PRO B N 1
ATOM 2116 C CA . PRO B 1 131 ? -1.168 12.812 16.016 1 89 131 PRO B CA 1
ATOM 2117 C C . PRO B 1 131 ? -1.35 11.969 17.281 1 89 131 PRO B C 1
ATOM 2119 O O . PRO B 1 131 ? -0.917 10.82 17.328 1 89 131 PRO B O 1
ATOM 2122 N N . VAL B 1 132 ? -1.971 12.508 18.312 1 90.62 132 VAL B N 1
ATOM 2123 C CA . VAL B 1 132 ? -2.184 11.797 19.562 1 90.62 132 VAL B CA 1
ATOM 2124 C C . VAL B 1 132 ? -3.094 10.594 19.328 1 90.62 132 VAL B C 1
ATOM 2126 O O . VAL B 1 132 ? -2.961 9.562 20 1 90.62 132 VAL B O 1
ATOM 2129 N N . GLU B 1 133 ? -3.941 10.664 18.328 1 91.75 133 GLU B N 1
ATOM 2130 C CA . GLU B 1 133 ? -4.902 9.602 18.031 1 91.75 133 GLU B CA 1
ATOM 2131 C C . GLU B 1 133 ? -4.355 8.633 16.984 1 91.75 133 GLU B C 1
ATOM 2133 O O . GLU B 1 133 ? -5.078 7.758 16.516 1 91.75 133 GLU B O 1
ATOM 2138 N N . ASP B 1 134 ? -3.127 8.797 16.641 1 91.69 134 ASP B N 1
ATOM 2139 C CA . ASP B 1 134 ? -2.543 8.031 15.547 1 91.69 134 ASP B CA 1
ATOM 2140 C C . ASP B 1 134 ? -2.465 6.547 15.898 1 91.69 134 ASP B C 1
ATOM 2142 O O . ASP B 1 134 ? -2.578 5.691 15.016 1 91.69 134 ASP B O 1
ATOM 2146 N N . TRP B 1 135 ? -2.305 6.188 17.219 1 89.75 135 TRP B N 1
ATOM 2147 C CA . TRP B 1 135 ? -2.033 4.816 17.641 1 89.75 135 TRP B CA 1
ATOM 2148 C C . TRP B 1 135 ? -3.197 3.898 17.281 1 89.75 135 TRP B C 1
ATOM 2150 O O . TRP B 1 135 ? -3.018 2.686 17.141 1 89.75 135 TRP B O 1
ATOM 2160 N N . LYS B 1 136 ? -4.398 4.434 17.047 1 91.31 136 LYS B N 1
ATOM 2161 C CA . LYS B 1 136 ? -5.574 3.617 16.781 1 91.31 136 LYS B CA 1
ATOM 2162 C C . LYS B 1 136 ? -6.051 3.803 15.336 1 91.31 136 LYS B C 1
ATOM 2164 O O . LYS B 1 136 ? -7.148 3.373 14.984 1 91.31 136 LYS B O 1
ATOM 2169 N N . ALA B 1 137 ? -5.379 4.473 14.508 1 94.44 137 ALA B N 1
ATOM 2170 C CA . ALA B 1 137 ? -5.883 4.957 13.227 1 94.44 137 ALA B CA 1
ATOM 2171 C C . ALA B 1 137 ? -5.676 3.918 12.125 1 94.44 137 ALA B C 1
ATOM 2173 O O . ALA B 1 137 ? -6.277 4.012 11.055 1 94.44 137 ALA B O 1
ATOM 2174 N N . THR B 1 138 ? -4.762 2.934 12.305 1 95.44 138 THR B N 1
ATOM 2175 C CA . THR B 1 138 ? -4.461 1.974 11.25 1 95.44 138 THR B CA 1
ATOM 2176 C C . THR B 1 138 ? -4.758 0.55 11.711 1 95.44 138 THR B C 1
ATOM 2178 O O . THR B 1 138 ? -4.324 0.139 12.789 1 95.44 138 THR B O 1
ATOM 2181 N N . TRP B 1 139 ? -5.492 -0.159 10.93 1 95.44 139 TRP B N 1
ATOM 2182 C CA . TRP B 1 139 ? -5.777 -1.576 11.125 1 95.44 139 TRP B CA 1
ATOM 2183 C C . TRP B 1 139 ? -4.969 -2.438 10.164 1 95.44 139 TRP B C 1
ATOM 2185 O O . TRP B 1 139 ? -4.664 -2.008 9.047 1 95.44 139 TRP B O 1
ATOM 2195 N N . VAL B 1 140 ? -4.676 -3.572 10.703 1 96.31 140 VAL B N 1
ATOM 2196 C CA . VAL B 1 140 ? -3.965 -4.547 9.883 1 96.31 140 VAL B CA 1
ATOM 2197 C C . VAL B 1 140 ? -4.773 -5.84 9.797 1 96.31 140 VAL B C 1
ATOM 2199 O O . VAL B 1 140 ? -5.391 -6.258 10.781 1 96.31 140 VAL B O 1
ATOM 2202 N N . GLY B 1 141 ? -4.805 -6.445 8.664 1 95.94 141 GLY B N 1
ATOM 2203 C CA . GLY B 1 141 ? -5.488 -7.719 8.508 1 95.94 141 GLY B CA 1
ATOM 2204 C C . GLY B 1 141 ? -4.984 -8.531 7.332 1 95.94 141 GLY B C 1
ATOM 2205 O O . GLY B 1 141 ? -3.99 -8.164 6.699 1 95.94 141 GLY B O 1
ATOM 2206 N N . THR B 1 142 ? -5.566 -9.695 7.176 1 95.94 142 THR B N 1
ATOM 2207 C CA . THR B 1 142 ? -5.246 -10.594 6.07 1 95.94 142 THR B CA 1
ATOM 2208 C C . THR B 1 142 ? -6.484 -10.875 5.23 1 95.94 142 THR B C 1
ATOM 2210 O O . THR B 1 142 ? -7.613 -10.727 5.703 1 95.94 142 THR B O 1
ATOM 2213 N N . SER B 1 143 ? -6.238 -11.156 4.02 1 95.88 143 SER B N 1
ATOM 2214 C CA . SER B 1 143 ? -7.32 -11.547 3.121 1 95.88 143 SER B CA 1
ATOM 2215 C C . SER B 1 143 ? -6.852 -12.602 2.123 1 95.88 143 SER B C 1
ATOM 2217 O O . SER B 1 143 ? -5.73 -12.531 1.616 1 95.88 143 SER B O 1
ATOM 2219 N N . ILE B 1 144 ? -7.711 -13.547 1.908 1 97 144 ILE B N 1
ATOM 2220 C CA . ILE B 1 144 ? -7.512 -14.539 0.861 1 97 144 ILE B CA 1
ATOM 2221 C C . ILE B 1 144 ? -8.586 -14.383 -0.211 1 97 144 ILE B C 1
ATOM 2223 O O . ILE B 1 144 ? -9.781 -14.398 0.094 1 97 144 ILE B O 1
ATOM 2227 N N . PHE B 1 145 ? -8.102 -14.195 -1.417 1 96.88 145 PHE B N 1
ATOM 2228 C CA . PHE B 1 145 ? -9.031 -14.055 -2.533 1 96.88 145 PHE B CA 1
ATOM 2229 C C . PHE B 1 145 ? -9 -15.297 -3.42 1 96.88 145 PHE B C 1
ATOM 2231 O O . PHE B 1 145 ? -7.934 -15.867 -3.66 1 96.88 145 PHE B O 1
ATOM 2238 N N . THR B 1 146 ? -10.148 -15.641 -3.883 1 96.62 146 THR B N 1
ATOM 2239 C CA . THR B 1 146 ? -10.273 -16.703 -4.871 1 96.62 146 THR B CA 1
ATOM 2240 C C . THR B 1 146 ? -10.977 -16.203 -6.129 1 96.62 146 THR B C 1
ATOM 2242 O O . THR B 1 146 ? -11.812 -15.289 -6.055 1 96.62 146 THR B O 1
ATOM 2245 N N . ARG B 1 147 ? -10.484 -16.719 -7.219 1 95.5 147 ARG B N 1
ATOM 2246 C CA . ARG B 1 147 ? -11.07 -16.312 -8.492 1 95.5 147 ARG B CA 1
ATOM 2247 C C . ARG B 1 147 ? -12.531 -16.75 -8.586 1 95.5 147 ARG B C 1
ATOM 2249 O O . ARG B 1 147 ? -12.867 -17.875 -8.203 1 95.5 147 ARG B O 1
ATOM 2256 N N . ILE B 1 148 ? -13.391 -15.844 -8.977 1 91.5 148 ILE B N 1
ATOM 2257 C CA . ILE B 1 148 ? -14.789 -16.219 -9.172 1 91.5 148 ILE B CA 1
ATOM 2258 C C . ILE B 1 148 ? -15.117 -16.25 -10.664 1 91.5 148 ILE B C 1
ATOM 2260 O O . ILE B 1 148 ? -14.609 -15.43 -11.43 1 91.5 148 ILE B O 1
ATOM 2264 N N . LYS B 1 149 ? -15.594 -17.312 -11.234 1 76.31 149 LYS B N 1
ATOM 2265 C CA . LYS B 1 149 ? -15.969 -17.531 -12.625 1 76.31 149 LYS B CA 1
ATOM 2266 C C . LYS B 1 149 ? -17.328 -16.906 -12.945 1 76.31 149 LYS B C 1
ATOM 2268 O O . LYS B 1 149 ? -18.172 -16.797 -12.062 1 76.31 149 LYS B O 1
#

Radius of gyration: 28.07 Å; Cα contacts (8 Å, |Δi|>4): 639; chains: 2; bounding box: 60×145×73 Å

Solvent-accessible surface area (backbone atoms only — not comparable to full-atom values): 16667 Å² total; per-residue (Å²): 137,86,79,77,78,79,78,78,78,78,76,75,76,77,74,69,76,71,68,75,75,76,70,56,39,67,76,53,42,41,34,34,33,77,78,55,24,35,36,38,34,41,72,61,44,96,85,21,36,33,44,35,38,33,32,63,31,82,54,69,55,95,56,75,76,60,71,26,54,28,42,36,39,33,48,58,31,89,82,30,45,46,20,45,34,38,35,37,37,51,46,76,50,87,87,43,92,52,54,32,42,35,41,37,44,33,37,28,38,61,45,95,88,66,49,51,39,35,47,30,39,34,44,36,36,43,61,57,97,46,79,87,53,48,86,75,28,61,45,73,50,72,47,43,31,34,68,53,133,135,85,79,78,78,78,78,78,78,78,76,76,76,75,73,70,77,71,68,73,73,75,68,57,37,66,75,54,42,41,33,35,35,78,77,54,26,36,35,40,34,41,72,61,45,96,86,21,36,35,43,34,39,34,30,64,31,82,57,69,58,96,57,76,79,61,70,25,55,29,44,35,39,32,50,57,31,90,81,31,46,46,21,46,35,37,36,38,36,53,48,76,50,86,87,44,92,54,54,31,42,35,42,37,43,34,37,28,38,62,46,95,87,66,48,51,37,34,47,30,40,33,44,36,36,45,60,56,96,44,79,87,55,48,87,75,28,61,46,77,50,74,47,42,31,35,69,53,132

Foldseek 3Di:
DPPPPPPPPPPPPPPPPPPPPLAAFDPAAWKAKPQQKIKHWHDADPQFKTKTWIFDGVVPDPPDRDIWIKIWGWPDSVVPRKIKIKMKTWDPPVPDPKTKIKIKIWIWDQDPVRWIKTKIKMKMFIDDPDPVCVVPGIDIDIIMMTHDD/DPPPPPPPPPPPPPPPPPPPPLAAFDPAAWKAKPQQKIKHWHDAD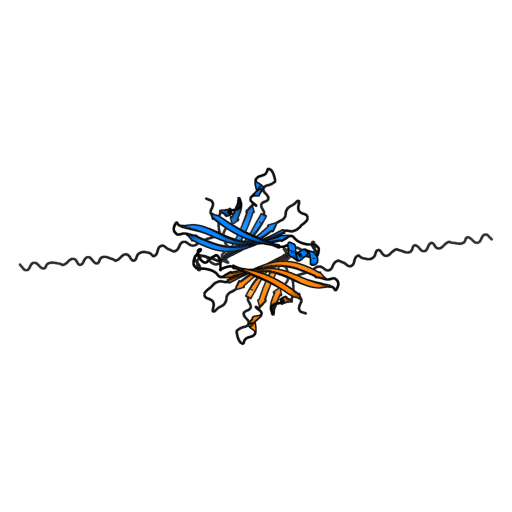PQFKTKTWIFDGVVPDPDDRDIWIKIWGWPDSVVPRKIKIKMKTWDPDVPDPKTKIKIKIWIWDQDPVRWIKTKIKMKMFIDDPDPVCVVPGIDIDIIMMTGDD

InterPro domains:
  IPR005468 Avidin/streptavidin [PF01382] (22-147)
  IPR005468 Avidin/streptavidin [PS51326] (23-149)
  IPR005469 Avidin [PR00709] (27-41)
  IPR005469 Avidin [PR00709] (48-56)
  IPR005469 Avidin [PR00709] (100-110)
  IPR005469 Avidin [PR00709] (118-129)
  IPR005469 Avidin [PR00709] (135-149)
  IPR036896 Avidin-like superfamily [G3DSA:2.40.128.30] (19-149)
  IPR036896 Avidin-like superfamily [SSF50876] (24-148)
  IPR051764 Avidin/Streptavidin-related [PTHR34399] (6-148)

Organism: NCBI:txid321398